Protein AF-A0A352SZC1-F1 (afdb_monomer_lite)

Secondary structure (DSSP, 8-state):
-HHHHHHHHHHT-SSEEEEEETT-BEEEE-HHHHHHTTS--SS---B-SB---TT-EEEEEESSTTSSSSS--GGGGGGGT-----PPTT--EEEEEETT-SS--EEEE-SS--TTSEEEEEEEETTEEEEEEEETTTTEEEEEETTEEEEEE-SS--EEEEEE-TTT-SEEEE--TTHHHHT--HHHHHTT--B--BS---TT---TTSBHHHHS-TTT-HHHHHHHHHHTTSS--EEEEEEEETTEEEEEEEEEEEETTEEEEEEEEEEE-HHHHHHHHHHHHHHHHHHHHTTTTTTT-----HHHHHHHHHHHHHHTS-S-------TTS-HHHHHHHHHHHSTTTTS------GGGS-GGGHHHHHH--

Sequence (373 aa):
MVNLMFDDIYDMLNEGILSINSEGIIGRCNKKAKEIFGITNVDYVGHESGRVEEGDIVIIGDTSLGEDDGGLLNEDLKLIGIKDSDMKFGTPFIAIGKLGDTKGGTLKFKDKFDNEGRFRYGQSKYGHKISCSMDFISKTVCISVDNESYECKYIKCIGHIVVICGKTGNVKFYQSAGYTSRREDLKKILCGSYYKSKGDYNSDTKIEGRNIFELYPAETNSHIVEFFDAANNRAPEYSKKLKIINGIPTRCSLKKYFEGEKIKGAILIIEDITELQNVMIEKEYFQEALNSASLSILKNITWKSESMEKVVKHAIKASKTNSTVLILGESGTGKSMLAECIHKDSSRKNGPFICVNCAAIPQSLIESELFGY

Structure (mmCIF, N/CA/C/O backbone):
data_AF-A0A352SZC1-F1
#
_entry.id   AF-A0A352SZC1-F1
#
loop_
_atom_site.group_PDB
_atom_site.id
_atom_site.type_symbol
_atom_site.label_atom_id
_atom_site.label_alt_id
_atom_site.label_comp_id
_atom_site.label_asym_id
_atom_site.label_entity_id
_atom_site.label_seq_id
_atom_site.pdbx_PDB_ins_code
_atom_site.Cartn_x
_atom_site.Cartn_y
_atom_site.Cartn_z
_atom_site.occupancy
_atom_site.B_iso_or_equiv
_atom_site.auth_seq_id
_atom_site.auth_comp_id
_atom_site.auth_asym_id
_atom_site.auth_atom_id
_atom_site.pdbx_PDB_model_num
ATOM 1 N N . MET A 1 1 ? 4.478 -26.469 -32.613 1.00 44.69 1 MET A N 1
ATOM 2 C CA . MET A 1 1 ? 4.628 -27.203 -31.337 1.00 44.69 1 MET A CA 1
ATOM 3 C C . MET A 1 1 ? 5.742 -26.621 -30.473 1.00 44.69 1 MET A C 1
ATOM 5 O O . MET A 1 1 ? 5.436 -26.222 -29.366 1.00 44.69 1 MET A O 1
ATOM 9 N N . VAL A 1 2 ? 6.979 -26.475 -30.974 1.00 47.09 2 VAL A N 1
ATOM 10 C CA . VAL A 1 2 ? 8.107 -25.921 -30.186 1.00 47.09 2 VAL A CA 1
ATOM 11 C C . VAL A 1 2 ? 7.867 -24.474 -29.717 1.00 47.09 2 VAL A C 1
ATOM 13 O O . VAL A 1 2 ? 8.042 -24.205 -28.539 1.00 47.09 2 VAL A O 1
ATOM 16 N N . ASN A 1 3 ? 7.384 -23.567 -30.579 1.00 53.81 3 ASN A N 1
ATOM 17 C CA . ASN A 1 3 ? 7.110 -22.174 -30.172 1.00 53.81 3 ASN A CA 1
ATOM 18 C C . ASN A 1 3 ? 6.010 -22.049 -29.105 1.00 53.81 3 ASN A C 1
ATOM 20 O O . ASN A 1 3 ? 6.192 -21.297 -28.162 1.00 53.81 3 ASN A O 1
ATOM 24 N N . LEU A 1 4 ? 4.935 -22.842 -29.204 1.00 56.41 4 LEU A N 1
ATOM 25 C CA . LEU A 1 4 ? 3.847 -22.844 -28.213 1.00 56.41 4 LEU A CA 1
ATOM 26 C C . LEU A 1 4 ? 4.357 -23.238 -26.820 1.00 56.41 4 LEU A C 1
ATOM 28 O O . LEU A 1 4 ? 4.060 -22.571 -25.843 1.00 56.41 4 LEU A O 1
ATOM 32 N N . MET A 1 5 ? 5.212 -24.262 -26.748 1.00 58.09 5 MET A N 1
ATOM 33 C CA . MET A 1 5 ? 5.790 -24.722 -25.484 1.00 58.09 5 MET A CA 1
ATOM 34 C C . MET A 1 5 ? 6.745 -23.687 -24.860 1.00 58.09 5 MET A C 1
ATOM 36 O O . MET A 1 5 ? 6.848 -23.598 -23.641 1.00 58.09 5 MET A O 1
ATOM 40 N N . PHE A 1 6 ? 7.447 -22.899 -25.683 1.00 65.25 6 PHE A N 1
ATOM 41 C CA . PHE A 1 6 ? 8.296 -21.802 -25.207 1.00 65.25 6 PHE A CA 1
ATOM 42 C C . PHE A 1 6 ? 7.489 -20.604 -24.711 1.00 65.25 6 PHE A C 1
ATOM 44 O O . PHE A 1 6 ? 7.903 -19.983 -23.735 1.00 65.25 6 PHE A O 1
ATOM 51 N N . ASP A 1 7 ? 6.375 -20.286 -25.365 1.00 67.62 7 ASP A N 1
ATOM 52 C CA . ASP A 1 7 ? 5.492 -19.197 -24.947 1.00 67.62 7 ASP A CA 1
ATOM 53 C C . ASP A 1 7 ? 4.794 -19.546 -23.619 1.00 67.62 7 ASP A C 1
ATOM 55 O O . ASP A 1 7 ? 4.776 -18.720 -22.709 1.00 67.62 7 ASP A O 1
ATOM 59 N N . ASP A 1 8 ? 4.376 -20.806 -23.436 1.00 68.19 8 ASP A N 1
ATOM 60 C CA . ASP A 1 8 ? 3.840 -21.299 -22.160 1.00 68.19 8 ASP A CA 1
ATOM 61 C C . ASP A 1 8 ? 4.873 -21.178 -21.023 1.00 68.19 8 ASP A C 1
ATOM 63 O O . ASP A 1 8 ? 4.575 -20.648 -19.955 1.00 68.19 8 ASP A O 1
ATOM 67 N N . ILE A 1 9 ? 6.124 -21.606 -21.246 1.00 72.75 9 ILE A N 1
ATOM 68 C CA . ILE A 1 9 ? 7.205 -21.475 -20.248 1.00 72.75 9 ILE A CA 1
ATOM 69 C C . ILE A 1 9 ? 7.507 -20.000 -19.949 1.00 72.75 9 ILE A C 1
ATOM 71 O O . ILE A 1 9 ? 7.766 -19.642 -18.802 1.00 72.75 9 ILE A O 1
ATOM 75 N N . TYR A 1 10 ? 7.483 -19.147 -20.972 1.00 78.06 10 TYR A N 1
ATOM 76 C CA . TYR A 1 10 ? 7.741 -17.713 -20.859 1.00 78.06 10 TYR A CA 1
ATOM 77 C C . TYR A 1 10 ? 6.684 -16.991 -20.005 1.00 78.06 10 TYR A C 1
ATOM 79 O O . TYR A 1 10 ? 7.028 -16.077 -19.248 1.00 78.06 10 TYR A O 1
ATOM 87 N N . ASP A 1 11 ? 5.429 -17.441 -20.066 1.00 78.38 11 ASP A N 1
ATOM 88 C CA . ASP A 1 11 ? 4.331 -16.953 -19.226 1.00 78.38 11 ASP A CA 1
ATOM 89 C C . ASP A 1 11 ? 4.291 -17.583 -17.821 1.00 78.38 11 ASP A C 1
ATOM 91 O O . ASP A 1 11 ? 3.686 -17.007 -16.917 1.00 78.38 11 ASP A O 1
ATOM 95 N N . MET A 1 12 ? 4.965 -18.717 -17.601 1.00 75.00 12 MET A N 1
ATOM 96 C CA . MET A 1 12 ? 5.117 -19.340 -16.275 1.00 75.00 12 MET A CA 1
ATOM 97 C C . MET A 1 12 ? 6.226 -18.713 -15.415 1.00 75.00 12 MET A C 1
ATOM 99 O O . MET A 1 12 ? 6.373 -19.079 -14.247 1.00 75.00 12 MET A O 1
ATOM 103 N N . LEU A 1 13 ? 7.027 -17.798 -15.968 1.00 80.12 13 LEU A N 1
ATOM 104 C CA . LEU A 1 13 ? 8.071 -17.103 -15.217 1.00 80.12 13 LEU A CA 1
ATOM 105 C C . LEU A 1 13 ? 7.467 -16.169 -14.159 1.00 80.12 13 LEU A C 1
ATOM 107 O O . LEU A 1 13 ? 6.497 -15.454 -14.409 1.00 80.12 13 LEU A O 1
ATOM 111 N N . ASN A 1 14 ? 8.094 -16.136 -12.980 1.00 79.81 14 ASN A N 1
ATOM 112 C CA . ASN A 1 14 ? 7.713 -15.215 -11.906 1.00 79.81 14 ASN A CA 1
ATOM 113 C C . ASN A 1 14 ? 8.172 -13.776 -12.191 1.00 79.81 14 ASN A C 1
ATOM 115 O O . ASN A 1 14 ? 7.672 -12.832 -11.576 1.00 79.81 14 ASN A O 1
ATOM 119 N N . GLU A 1 15 ? 9.111 -13.598 -13.122 1.00 88.62 15 GLU A N 1
ATOM 120 C CA . GLU A 1 15 ? 9.545 -12.304 -13.623 1.00 88.62 15 GLU A CA 1
ATOM 121 C C . GLU A 1 15 ? 8.713 -11.846 -14.828 1.00 88.62 15 GLU A C 1
ATOM 123 O O . GLU A 1 15 ? 8.477 -12.579 -15.788 1.00 88.62 15 GLU A O 1
ATOM 128 N N . GLY A 1 16 ? 8.336 -10.571 -14.820 1.00 90.62 16 GLY A N 1
ATOM 129 C CA . GLY A 1 16 ? 7.880 -9.854 -15.997 1.00 90.62 16 GLY A CA 1
ATOM 130 C C . GLY A 1 16 ? 9.033 -9.598 -16.961 1.00 90.62 16 GLY A C 1
ATOM 131 O O . GLY A 1 16 ? 10.060 -9.042 -16.578 1.00 90.62 16 GLY A O 1
ATOM 132 N N . ILE A 1 17 ? 8.865 -9.969 -18.225 1.00 93.06 17 ILE A N 1
ATOM 133 C CA . ILE A 1 17 ? 9.835 -9.707 -19.286 1.00 93.06 17 ILE A CA 1
ATOM 134 C C . ILE A 1 17 ? 9.165 -8.878 -20.376 1.00 93.06 17 ILE A C 1
ATOM 136 O O . ILE A 1 17 ? 8.136 -9.277 -20.912 1.00 93.06 17 ILE A O 1
ATOM 140 N N . LEU A 1 18 ? 9.794 -7.759 -20.734 1.00 92.50 18 LEU A N 1
ATOM 141 C CA . LEU A 1 18 ? 9.390 -6.881 -21.830 1.00 92.50 18 LEU A CA 1
ATOM 142 C C . LEU A 1 18 ? 10.601 -6.569 -22.717 1.00 92.50 18 LEU A C 1
ATOM 144 O O . LEU A 1 18 ? 11.661 -6.211 -22.206 1.00 92.50 18 LEU A O 1
ATOM 148 N N . SER A 1 19 ? 10.462 -6.665 -24.038 1.00 94.69 19 SER A N 1
ATOM 149 C CA . SER A 1 19 ? 11.502 -6.264 -24.993 1.00 94.69 19 SER A CA 1
ATOM 150 C C . SER A 1 19 ? 11.020 -5.207 -25.981 1.00 94.69 19 SER A C 1
ATOM 152 O O . SER A 1 19 ? 9.863 -5.215 -26.400 1.00 94.69 19 SER A O 1
ATOM 154 N N . ILE A 1 20 ? 11.929 -4.312 -26.372 1.00 95.88 20 ILE A N 1
ATOM 155 C CA . ILE A 1 20 ? 11.720 -3.321 -27.436 1.00 95.88 20 ILE A CA 1
ATOM 156 C C . ILE A 1 20 ? 12.909 -3.297 -28.390 1.00 95.88 20 ILE A C 1
ATOM 158 O O . ILE A 1 20 ? 14.046 -3.511 -27.965 1.00 95.88 20 ILE A O 1
ATOM 162 N N . ASN A 1 21 ? 12.664 -2.986 -29.662 1.00 95.88 21 ASN A N 1
ATOM 163 C CA . ASN A 1 21 ? 13.734 -2.668 -30.608 1.00 95.88 21 ASN A CA 1
ATOM 164 C C . ASN A 1 21 ? 14.237 -1.213 -30.432 1.00 95.88 21 ASN A C 1
ATOM 166 O O . ASN A 1 21 ? 13.714 -0.452 -29.616 1.00 95.88 21 ASN A O 1
ATOM 170 N N . SER A 1 22 ? 15.241 -0.803 -31.212 1.00 93.50 22 SER A N 1
ATOM 171 C CA . SER A 1 22 ? 15.779 0.573 -31.201 1.00 93.50 22 SER A CA 1
ATOM 172 C C . SER A 1 22 ? 14.753 1.661 -31.557 1.00 93.50 22 SER A C 1
ATOM 174 O O . SER A 1 22 ? 14.913 2.810 -31.161 1.00 93.50 22 SER A O 1
ATOM 176 N N . GLU A 1 23 ? 13.685 1.309 -32.274 1.00 93.56 23 GLU A N 1
ATOM 177 C CA . GLU A 1 23 ? 12.581 2.213 -32.634 1.00 93.56 23 GLU A CA 1
ATOM 178 C C . GLU A 1 23 ? 11.489 2.271 -31.550 1.00 93.56 23 GLU A C 1
ATOM 180 O O . GLU A 1 23 ? 10.543 3.048 -31.659 1.00 93.56 23 GLU A O 1
ATOM 185 N N . GLY A 1 24 ? 11.629 1.492 -30.470 1.00 90.94 24 GLY A N 1
ATOM 186 C CA . GLY A 1 24 ? 10.666 1.441 -29.370 1.00 90.94 24 GLY A CA 1
ATOM 187 C C . GLY A 1 24 ? 9.480 0.522 -29.647 1.00 90.94 24 GLY A C 1
ATOM 188 O O . GLY A 1 24 ? 8.505 0.551 -28.902 1.00 90.94 24 GLY A O 1
ATOM 189 N N . ILE A 1 25 ? 9.546 -0.299 -30.696 1.00 94.06 25 ILE A N 1
ATOM 190 C CA . ILE A 1 25 ? 8.513 -1.280 -31.026 1.00 94.06 25 ILE A CA 1
ATOM 191 C C . ILE A 1 25 ? 8.622 -2.475 -30.085 1.00 94.06 25 ILE A C 1
ATOM 193 O O . ILE A 1 25 ? 9.692 -3.079 -29.964 1.00 94.06 25 ILE A O 1
ATOM 197 N N . ILE A 1 26 ? 7.506 -2.822 -29.445 1.00 92.06 26 ILE A N 1
ATOM 198 C CA . ILE A 1 26 ? 7.407 -3.938 -28.503 1.00 92.06 26 ILE A CA 1
ATOM 199 C C . ILE A 1 26 ? 7.587 -5.262 -29.247 1.00 92.06 26 ILE A C 1
ATOM 201 O O . ILE A 1 26 ? 6.852 -5.562 -30.189 1.00 92.06 26 ILE A O 1
ATOM 205 N N . GLY A 1 27 ? 8.565 -6.054 -28.806 1.00 89.88 27 GLY A N 1
ATOM 206 C CA . GLY A 1 27 ? 8.878 -7.371 -29.352 1.00 89.88 27 GLY A CA 1
ATOM 207 C C . GLY A 1 27 ? 8.122 -8.488 -28.639 1.00 89.88 27 GLY A C 1
ATOM 208 O O . GLY A 1 27 ? 7.192 -9.056 -29.196 1.00 89.88 27 GLY A O 1
ATOM 209 N N . ARG A 1 28 ? 8.543 -8.816 -27.413 1.00 88.38 28 ARG A N 1
ATOM 210 C CA . ARG A 1 28 ? 7.912 -9.822 -26.546 1.00 88.38 28 ARG A CA 1
ATOM 211 C C . ARG A 1 28 ? 7.510 -9.197 -25.220 1.00 88.38 28 ARG A C 1
ATOM 213 O O . ARG A 1 28 ? 8.245 -8.367 -24.683 1.00 88.38 28 ARG A O 1
ATOM 220 N N . CYS A 1 29 ? 6.371 -9.625 -24.692 1.00 86.50 29 CYS A N 1
ATOM 221 C CA . CYS A 1 29 ? 5.892 -9.227 -23.376 1.00 86.50 29 CYS A CA 1
ATOM 222 C C . CYS A 1 29 ? 5.094 -10.374 -22.746 1.00 86.50 29 CYS A C 1
ATOM 224 O O . CYS A 1 29 ? 4.023 -10.716 -23.255 1.00 86.50 29 CYS A O 1
ATOM 226 N N . ASN A 1 30 ? 5.607 -10.967 -21.665 1.00 87.25 30 ASN A N 1
ATOM 227 C CA . ASN A 1 30 ? 4.906 -12.059 -20.982 1.00 87.25 30 ASN A CA 1
ATOM 228 C C . ASN A 1 30 ? 3.745 -11.546 -20.119 1.00 87.25 30 ASN A C 1
ATOM 230 O O . ASN A 1 30 ? 3.632 -10.352 -19.819 1.00 87.25 30 ASN A O 1
ATOM 234 N N . LYS A 1 31 ? 2.881 -12.466 -19.685 1.00 81.75 31 LYS A N 1
ATOM 235 C CA . LYS A 1 31 ? 1.735 -12.177 -18.817 1.00 81.75 31 LYS A CA 1
ATOM 236 C C . LYS A 1 31 ? 2.137 -11.390 -17.568 1.00 81.75 31 LYS A C 1
ATOM 238 O O . LYS A 1 31 ? 1.500 -10.391 -17.245 1.00 81.75 31 LYS A O 1
ATOM 243 N N . LYS A 1 32 ? 3.234 -11.772 -16.910 1.00 81.62 32 LYS A N 1
ATOM 244 C CA . LYS A 1 32 ? 3.684 -11.100 -15.687 1.00 81.62 32 LYS A CA 1
ATOM 245 C C . LYS A 1 32 ? 4.098 -9.644 -15.924 1.00 81.62 32 LYS A C 1
ATOM 247 O O . LYS A 1 32 ? 3.775 -8.775 -15.116 1.00 81.62 32 LYS A O 1
ATOM 252 N N . ALA A 1 33 ? 4.757 -9.343 -17.045 1.00 83.94 33 ALA A N 1
ATOM 253 C CA . ALA A 1 33 ? 5.044 -7.965 -17.432 1.00 83.94 33 ALA A CA 1
ATOM 254 C C . ALA A 1 33 ? 3.754 -7.192 -17.712 1.00 83.94 33 ALA A C 1
ATOM 256 O O . ALA A 1 33 ? 3.621 -6.069 -17.236 1.00 83.94 33 ALA A O 1
ATOM 257 N N . LYS A 1 34 ? 2.788 -7.790 -18.422 1.00 77.62 34 LYS A N 1
ATOM 258 C CA . LYS A 1 34 ? 1.480 -7.166 -18.677 1.00 77.62 34 LYS A CA 1
ATOM 259 C C . LYS A 1 34 ? 0.749 -6.813 -17.382 1.00 77.62 34 LYS A C 1
ATOM 261 O O . LYS A 1 34 ? 0.216 -5.714 -17.293 1.00 77.62 34 LYS A O 1
ATOM 266 N N . GLU A 1 35 ? 0.776 -7.679 -16.372 1.00 72.31 35 GLU A N 1
ATOM 267 C CA . GLU A 1 35 ? 0.207 -7.403 -15.045 1.00 72.31 35 GLU A CA 1
ATOM 268 C C . GLU A 1 35 ? 0.906 -6.215 -14.363 1.00 72.31 35 GLU A C 1
ATOM 270 O O . GLU A 1 35 ? 0.257 -5.237 -13.999 1.00 72.31 35 GLU A O 1
ATOM 275 N N . ILE A 1 36 ? 2.241 -6.246 -14.252 1.00 71.75 36 ILE A N 1
ATOM 276 C CA . ILE A 1 36 ? 3.019 -5.190 -13.576 1.00 71.75 36 ILE A CA 1
ATOM 277 C C . ILE A 1 36 ? 2.866 -3.838 -14.294 1.00 71.75 36 ILE A C 1
ATOM 279 O O . ILE A 1 36 ? 2.755 -2.777 -13.673 1.00 71.75 36 ILE A O 1
ATOM 283 N N . PHE A 1 37 ? 2.812 -3.866 -15.622 1.00 72.31 37 PHE A N 1
ATOM 284 C CA . PHE A 1 37 ? 2.605 -2.689 -16.453 1.00 72.31 37 PHE A CA 1
ATOM 285 C C . PHE A 1 37 ? 1.128 -2.280 -16.609 1.00 72.31 37 PHE A C 1
ATOM 287 O O . PHE A 1 37 ? 0.853 -1.252 -17.236 1.00 72.31 37 PHE A O 1
ATOM 294 N N . GLY A 1 38 ? 0.193 -3.009 -15.989 1.00 61.06 38 GLY A N 1
ATOM 295 C CA . GLY A 1 38 ? -1.235 -2.683 -15.962 1.00 61.06 38 GLY A CA 1
ATOM 296 C C . GLY A 1 38 ? -1.956 -2.856 -17.303 1.00 61.06 38 GLY A C 1
ATOM 297 O O . GLY A 1 38 ? -2.957 -2.191 -17.536 1.00 61.06 38 GLY A O 1
ATOM 298 N N . ILE A 1 39 ? -1.433 -3.708 -18.189 1.00 65.19 39 ILE A N 1
ATOM 299 C CA . ILE A 1 39 ? -1.966 -4.027 -19.527 1.00 65.19 39 ILE A CA 1
ATOM 300 C C . ILE A 1 39 ? -3.080 -5.075 -19.445 1.00 65.19 39 ILE A C 1
ATOM 302 O O . ILE A 1 39 ? -4.002 -5.067 -20.254 1.00 65.19 39 ILE A O 1
ATOM 306 N N . THR A 1 40 ? -2.995 -5.982 -18.474 1.00 51.34 40 THR A N 1
ATOM 307 C CA . THR A 1 40 ? -4.012 -6.997 -18.187 1.00 51.34 40 THR A CA 1
ATOM 308 C C . THR A 1 40 ? -4.455 -6.806 -16.750 1.00 51.34 40 THR A C 1
ATOM 310 O O . THR A 1 40 ? -3.659 -7.013 -15.838 1.00 51.34 40 THR A O 1
ATOM 313 N N . ASN A 1 41 ? -5.702 -6.406 -16.540 1.00 48.69 41 ASN A N 1
ATOM 314 C CA . ASN A 1 41 ? -6.251 -6.221 -15.206 1.00 48.69 41 ASN A CA 1
ATOM 315 C C . ASN A 1 41 ? -7.587 -6.956 -15.131 1.00 48.69 41 ASN A C 1
ATOM 317 O O . ASN A 1 41 ? -8.534 -6.571 -15.808 1.00 48.69 41 ASN A O 1
ATOM 321 N N . VAL A 1 42 ? -7.626 -8.040 -14.349 1.00 42.06 42 VAL A N 1
ATOM 322 C CA . VAL A 1 42 ? -8.759 -8.982 -14.318 1.00 42.06 42 VAL A CA 1
ATOM 323 C C . VAL A 1 42 ? -9.841 -8.591 -13.303 1.00 42.06 42 VAL A C 1
ATOM 325 O O . VAL A 1 42 ? -10.987 -8.939 -13.529 1.00 42.06 42 VAL A O 1
ATOM 328 N N . ASP A 1 43 ? -9.566 -7.785 -12.271 1.00 41.09 43 ASP A N 1
ATOM 329 C CA . ASP A 1 43 ? -10.549 -7.571 -11.186 1.00 41.09 43 ASP A CA 1
ATOM 330 C C . ASP A 1 43 ? -10.704 -6.103 -10.757 1.00 41.09 43 ASP A C 1
ATOM 332 O O . ASP A 1 43 ? -10.664 -5.768 -9.574 1.00 41.09 43 ASP A O 1
ATOM 336 N N . TYR A 1 44 ? -10.874 -5.190 -11.714 1.00 49.19 44 TYR A N 1
ATOM 337 C CA . TYR A 1 44 ? -11.210 -3.798 -11.402 1.00 49.19 44 TYR A CA 1
ATOM 338 C C . TYR A 1 44 ? -12.645 -3.516 -11.826 1.00 49.19 44 TYR A C 1
ATOM 340 O O . TYR A 1 44 ? -12.966 -3.607 -13.009 1.00 49.19 44 TYR A O 1
ATOM 348 N N . VAL A 1 45 ? -13.495 -3.101 -10.881 1.00 54.16 45 VAL A N 1
ATOM 349 C CA . VAL A 1 45 ? -14.740 -2.405 -11.231 1.00 54.16 45 VAL A CA 1
ATOM 350 C C . VAL A 1 45 ? -14.319 -1.166 -12.020 1.00 54.16 45 VAL A C 1
ATOM 352 O O . VAL A 1 45 ? -13.582 -0.318 -11.509 1.00 54.16 45 VAL A O 1
ATOM 355 N N . GLY A 1 46 ? -14.656 -1.121 -13.306 1.00 61.28 46 GLY A N 1
ATOM 356 C CA . GLY A 1 46 ? -14.248 -0.030 -14.177 1.00 61.28 46 GLY A CA 1
ATOM 357 C C . GLY A 1 46 ? -14.986 1.262 -13.842 1.00 61.28 46 GLY A C 1
ATOM 358 O O . GLY A 1 46 ? -16.157 1.235 -13.474 1.00 61.28 46 GLY A O 1
ATOM 359 N N . HIS A 1 47 ? -14.311 2.399 -13.978 1.00 73.25 47 HIS A N 1
ATOM 360 C CA . HIS A 1 47 ? -14.937 3.715 -13.884 1.00 73.25 47 HIS A CA 1
ATOM 361 C C . HIS A 1 47 ? -14.333 4.669 -14.916 1.00 73.25 47 HIS A C 1
ATOM 363 O O . HIS A 1 47 ? -13.172 4.537 -15.307 1.00 73.25 47 HIS A O 1
ATOM 369 N N . GLU A 1 48 ? -15.102 5.660 -15.354 1.00 75.06 48 GLU A N 1
ATOM 370 C CA . GLU A 1 48 ? -14.613 6.690 -16.271 1.00 75.06 48 GLU A CA 1
ATOM 371 C C . GLU A 1 48 ? -13.655 7.669 -15.571 1.00 75.06 48 GLU A C 1
ATOM 373 O O . GLU A 1 48 ? -13.518 7.686 -14.347 1.00 75.06 48 GLU A O 1
ATOM 378 N N . SER A 1 49 ? -12.944 8.480 -16.352 1.00 81.88 49 SER A N 1
ATOM 379 C CA . SER A 1 49 ? -12.119 9.562 -15.812 1.00 81.88 49 SER A CA 1
ATOM 380 C C . SER A 1 49 ? -12.987 10.713 -15.307 1.00 81.88 49 SER A C 1
ATOM 382 O O . SER A 1 49 ? -14.024 10.995 -15.904 1.00 81.88 49 SER A O 1
ATOM 384 N N . GLY A 1 50 ? -12.547 11.448 -14.288 1.00 90.00 50 GLY A N 1
ATOM 385 C CA . GLY A 1 50 ? -13.373 12.517 -13.737 1.00 90.00 50 GLY A CA 1
ATOM 386 C C . GLY A 1 50 ? -12.751 13.264 -12.568 1.00 90.00 50 GLY A C 1
ATOM 387 O O . GLY A 1 50 ? -11.533 13.304 -12.394 1.00 90.00 50 GLY A O 1
ATOM 388 N N . ARG A 1 51 ? -13.620 13.903 -11.781 1.00 94.06 51 ARG A N 1
ATOM 389 C CA . ARG A 1 51 ? -13.293 14.609 -10.536 1.00 94.06 51 ARG A CA 1
ATOM 390 C C . ARG A 1 51 ? -14.320 14.265 -9.463 1.00 94.06 51 ARG A C 1
ATOM 392 O O . ARG A 1 51 ? -15.427 13.802 -9.765 1.00 94.06 51 ARG A O 1
ATOM 399 N N . VAL A 1 52 ? -13.936 14.458 -8.207 1.00 94.00 52 VAL A N 1
ATOM 400 C CA . VAL A 1 52 ? -14.900 14.504 -7.105 1.00 94.00 52 VAL A CA 1
ATOM 401 C C . VAL A 1 52 ? -15.616 15.855 -7.182 1.00 94.00 52 VAL A C 1
ATOM 403 O O . VAL A 1 52 ? -14.982 16.885 -7.400 1.00 94.00 52 VAL A O 1
ATOM 406 N N . GLU A 1 53 ? -16.937 15.826 -7.090 1.00 94.62 53 GLU A N 1
ATOM 407 C CA . GLU A 1 53 ? -17.859 16.947 -7.235 1.00 94.62 53 GLU A CA 1
ATOM 408 C C . GLU A 1 53 ? -18.648 17.146 -5.940 1.00 94.62 53 GLU A C 1
ATOM 410 O O . GLU A 1 53 ? -18.808 16.231 -5.126 1.00 94.62 53 GLU A O 1
ATOM 415 N N . GLU A 1 54 ? -19.174 18.355 -5.759 1.00 94.81 54 GLU A N 1
ATOM 416 C CA . GLU A 1 54 ? -20.070 18.649 -4.649 1.00 94.81 54 GLU A CA 1
ATOM 417 C C . GLU A 1 54 ? -21.266 17.687 -4.648 1.00 94.81 54 GLU A C 1
ATOM 419 O O . GLU A 1 54 ? -21.911 17.429 -5.667 1.00 94.81 54 GLU A O 1
ATOM 424 N N . GLY A 1 55 ? -21.542 17.135 -3.475 1.00 94.12 55 GLY A N 1
ATOM 425 C CA . GLY A 1 55 ? -22.587 16.161 -3.246 1.00 94.12 55 GLY A CA 1
ATOM 426 C C . GLY A 1 55 ? -22.167 14.696 -3.398 1.00 94.12 55 GLY A C 1
ATOM 427 O O . GLY A 1 55 ? -22.972 13.824 -3.073 1.00 94.12 55 GLY A O 1
ATOM 428 N N . ASP A 1 56 ? -20.942 14.396 -3.829 1.00 97.62 56 ASP A N 1
ATOM 429 C CA . ASP A 1 56 ? -20.432 13.024 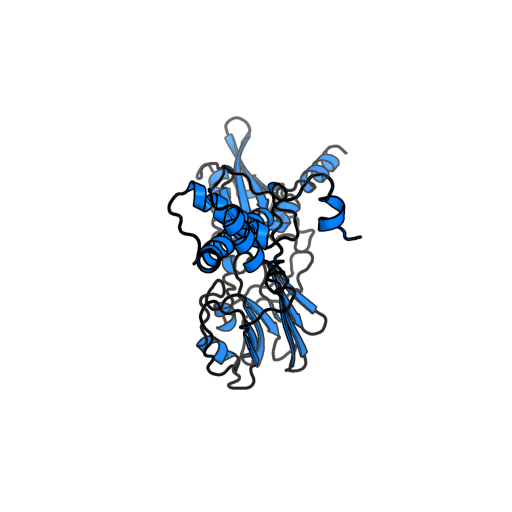-3.809 1.00 97.62 56 ASP A CA 1
ATOM 430 C C . ASP A 1 56 ? -20.215 12.506 -2.394 1.00 97.62 56 ASP A C 1
ATOM 432 O O . ASP A 1 56 ? -19.826 13.250 -1.496 1.00 97.62 56 ASP A O 1
ATOM 436 N N . ILE A 1 57 ? -20.416 11.206 -2.198 1.00 97.75 57 ILE A N 1
ATOM 437 C CA . ILE A 1 57 ? -20.151 10.549 -0.920 1.00 97.75 57 ILE A CA 1
ATOM 438 C C . ILE A 1 57 ? -18.724 10.016 -0.954 1.00 97.75 57 ILE A C 1
ATOM 440 O O . ILE A 1 57 ? -18.338 9.294 -1.870 1.00 97.75 57 ILE A O 1
ATOM 444 N N . VAL A 1 58 ? -17.948 10.358 0.066 1.00 97.75 58 VAL A N 1
ATOM 445 C CA . VAL A 1 58 ? -16.541 9.999 0.202 1.00 97.75 58 VAL A CA 1
ATOM 446 C C . VAL A 1 58 ? -16.371 9.082 1.403 1.00 97.75 58 VAL A C 1
ATOM 448 O O . VAL A 1 58 ? -16.816 9.395 2.511 1.00 97.75 58 VAL A O 1
ATOM 451 N N . ILE A 1 59 ? -15.700 7.958 1.178 1.00 98.19 59 ILE A N 1
ATOM 452 C CA . ILE A 1 59 ? -15.279 7.012 2.203 1.00 98.19 59 ILE A CA 1
ATOM 453 C C . ILE A 1 59 ? -13.758 6.970 2.197 1.00 98.19 59 ILE A C 1
ATOM 455 O O . ILE A 1 59 ? -13.151 6.720 1.161 1.00 98.19 59 ILE A O 1
ATOM 459 N N . ILE A 1 60 ? -13.154 7.198 3.356 1.00 97.69 60 ILE A N 1
ATOM 460 C CA . ILE A 1 60 ? -11.711 7.173 3.567 1.00 97.69 60 ILE A CA 1
ATOM 461 C C . ILE A 1 60 ? -11.394 6.135 4.637 1.00 97.69 60 ILE A C 1
ATOM 463 O O . ILE A 1 60 ? -11.992 6.137 5.717 1.00 97.69 60 ILE A O 1
ATOM 467 N N . GLY A 1 61 ? -10.432 5.274 4.332 1.00 95.94 61 GLY A N 1
ATOM 468 C CA . GLY A 1 61 ? -9.741 4.432 5.290 1.00 95.94 61 GLY A CA 1
ATOM 469 C C . GLY A 1 61 ? -8.265 4.790 5.269 1.00 95.94 61 GLY A C 1
ATOM 470 O O . GLY A 1 61 ? -7.559 4.425 4.336 1.00 95.94 61 GLY A O 1
ATOM 471 N N . ASP A 1 62 ? -7.806 5.473 6.307 1.00 93.38 62 ASP A N 1
ATOM 472 C CA . ASP A 1 62 ? -6.427 5.914 6.428 1.00 93.38 62 ASP A CA 1
ATOM 473 C C . ASP A 1 62 ? -5.750 5.276 7.639 1.00 93.38 62 ASP A C 1
ATOM 475 O O . ASP A 1 62 ? -6.257 5.298 8.763 1.00 93.38 62 ASP A O 1
ATOM 479 N N . THR A 1 63 ? -4.602 4.660 7.405 1.00 87.94 63 THR A N 1
ATOM 480 C CA . THR A 1 63 ? -3.865 3.945 8.449 1.00 87.94 63 THR A CA 1
ATOM 481 C C . THR A 1 63 ? -2.941 4.851 9.253 1.00 87.94 63 THR A C 1
ATOM 483 O O . THR A 1 63 ? -2.462 4.418 10.301 1.00 87.94 63 THR A O 1
ATOM 486 N N . SER A 1 64 ? -2.681 6.082 8.802 1.00 84.31 64 SER A N 1
ATOM 487 C CA . SER A 1 64 ? -1.774 7.014 9.462 1.00 84.31 64 SER A CA 1
ATOM 488 C C . SER A 1 64 ? -1.949 8.448 8.932 1.00 84.31 64 SER A C 1
ATOM 490 O O . SER A 1 64 ? -1.323 8.825 7.947 1.00 84.31 64 SER A O 1
ATOM 492 N N . LEU A 1 65 ? -2.746 9.276 9.625 1.00 85.81 65 LEU A N 1
ATOM 493 C CA . LEU A 1 65 ? -2.973 10.674 9.221 1.00 85.81 65 LEU A CA 1
ATOM 494 C C . LEU A 1 65 ? -1.660 11.427 8.943 1.00 85.81 65 LEU A C 1
ATOM 496 O O . LEU A 1 65 ? -0.813 11.556 9.833 1.00 85.81 65 LEU A O 1
ATOM 500 N N . GLY A 1 66 ? -1.567 12.013 7.754 1.00 75.56 66 GLY A N 1
ATOM 501 C CA . GLY A 1 66 ? -0.458 12.820 7.259 1.00 75.56 66 GLY A CA 1
ATOM 502 C C . GLY A 1 66 ? 0.674 12.020 6.613 1.00 75.56 66 GLY A C 1
ATOM 503 O O . GLY A 1 66 ? 1.633 12.628 6.136 1.00 75.56 66 GLY A O 1
ATOM 504 N N . GLU A 1 67 ? 0.587 10.688 6.587 1.00 73.88 67 GLU A N 1
ATOM 505 C CA . GLU A 1 67 ? 1.592 9.798 6.006 1.00 73.88 67 GLU A CA 1
ATOM 506 C C . GLU A 1 67 ? 0.980 8.972 4.861 1.00 73.88 67 GLU A C 1
ATOM 508 O O . GLU A 1 67 ? 0.120 8.123 5.072 1.00 73.88 67 GLU A O 1
ATOM 513 N N . ASP A 1 68 ? 1.489 9.164 3.639 1.00 68.75 68 ASP A N 1
ATOM 514 C CA . ASP A 1 68 ? 1.043 8.442 2.428 1.00 68.75 68 ASP A CA 1
ATOM 515 C C . ASP A 1 68 ? -0.444 8.654 2.053 1.00 68.75 68 ASP A C 1
ATOM 517 O O . ASP A 1 68 ? -1.129 7.789 1.508 1.00 68.75 68 ASP A O 1
ATOM 521 N N . ASP A 1 69 ? -0.933 9.864 2.326 1.00 77.19 69 ASP A N 1
ATOM 522 C CA . ASP A 1 69 ? -2.283 10.355 2.018 1.00 77.19 69 ASP A CA 1
ATOM 523 C C . ASP A 1 69 ? -2.262 11.686 1.230 1.00 77.19 69 ASP A C 1
ATOM 525 O O . ASP A 1 69 ? -3.296 12.304 0.961 1.00 77.19 69 ASP A O 1
ATOM 529 N N . GLY A 1 70 ? -1.069 12.137 0.827 1.00 75.88 70 GLY A N 1
ATOM 530 C CA . GLY A 1 70 ? -0.840 13.437 0.195 1.00 75.88 70 GLY A CA 1
ATOM 531 C C . GLY A 1 70 ? -0.655 14.601 1.177 1.00 75.88 70 GLY A C 1
ATOM 532 O O . GLY A 1 70 ? -0.730 15.753 0.747 1.00 75.88 70 GLY A O 1
ATOM 533 N N . GLY A 1 71 ? -0.411 14.327 2.462 1.00 77.50 71 GLY A N 1
ATOM 534 C CA . GLY A 1 71 ? -0.260 15.337 3.512 1.00 77.50 71 GLY A CA 1
ATOM 535 C C . GLY A 1 71 ? -1.614 15.852 3.989 1.00 77.50 71 GLY A C 1
ATOM 536 O O . GLY A 1 71 ? -1.829 17.070 4.064 1.00 77.50 71 GLY A O 1
ATOM 537 N N . LEU A 1 72 ? -2.554 14.931 4.209 1.00 88.69 72 LEU A N 1
ATOM 538 C CA . LEU A 1 72 ? -3.895 15.245 4.685 1.00 88.69 72 LEU A CA 1
ATOM 539 C C . LEU A 1 72 ? -3.833 15.830 6.100 1.00 88.69 72 LEU A C 1
ATOM 541 O O . LEU A 1 72 ? -3.083 15.377 6.963 1.00 88.69 72 LEU A O 1
ATOM 545 N N . LEU A 1 73 ? -4.642 16.856 6.335 1.00 89.69 73 LEU A N 1
ATOM 546 C CA . LEU A 1 73 ? -4.803 17.521 7.621 1.00 89.69 73 LEU A CA 1
ATOM 547 C C . LEU A 1 73 ? -6.235 17.331 8.124 1.00 89.69 73 LEU A C 1
ATOM 549 O O . LEU A 1 73 ? -7.165 17.130 7.344 1.00 89.69 73 LEU A O 1
ATOM 553 N N . ASN A 1 74 ? -6.443 17.495 9.433 1.00 89.19 74 ASN A N 1
ATOM 554 C CA . ASN A 1 74 ? -7.787 17.495 10.029 1.00 89.19 74 ASN A CA 1
ATOM 555 C C . ASN A 1 74 ? -8.739 18.489 9.346 1.00 89.19 74 ASN A C 1
ATOM 557 O O . ASN A 1 74 ? -9.927 18.219 9.188 1.00 89.19 74 ASN A O 1
ATOM 561 N N . GLU A 1 75 ? -8.216 19.638 8.918 1.00 90.88 75 GLU A N 1
ATOM 562 C CA . GLU A 1 75 ? -8.992 20.677 8.241 1.00 90.88 75 GLU A CA 1
ATOM 563 C C . GLU A 1 75 ? -9.521 20.229 6.875 1.00 90.88 75 GLU A C 1
ATOM 565 O O . GLU A 1 75 ? -10.623 20.626 6.501 1.00 90.88 75 GLU A O 1
ATOM 570 N N . ASP A 1 76 ? -8.801 19.356 6.163 1.00 93.06 76 ASP A N 1
ATOM 571 C CA . ASP A 1 76 ? -9.225 18.851 4.853 1.00 93.06 76 ASP A CA 1
ATOM 572 C C . ASP A 1 76 ? -10.490 17.979 4.978 1.00 93.06 76 ASP A C 1
ATOM 574 O O . ASP A 1 76 ? -11.334 17.959 4.083 1.00 93.06 76 ASP A O 1
ATOM 578 N N . LEU A 1 77 ? -10.689 17.309 6.121 1.00 94.50 77 LEU A N 1
ATOM 579 C CA . LEU A 1 77 ? -11.883 16.496 6.386 1.00 94.50 77 LEU A CA 1
ATOM 580 C C . LEU A 1 77 ? -13.161 17.342 6.546 1.00 94.50 77 LEU A C 1
ATOM 582 O O . LEU A 1 77 ? -14.270 16.816 6.398 1.00 94.50 77 LEU A O 1
ATOM 586 N N . LYS A 1 78 ? -13.039 18.661 6.760 1.00 94.19 78 LYS A N 1
ATOM 587 C CA . LYS A 1 78 ? -14.188 19.586 6.764 1.00 94.19 78 LYS A CA 1
ATOM 588 C C . LYS A 1 78 ? -14.909 19.610 5.425 1.00 94.19 78 LYS A C 1
ATOM 590 O O . LYS A 1 78 ? -16.117 19.830 5.405 1.00 94.19 78 LYS A O 1
ATOM 595 N N . LEU A 1 79 ? -14.197 19.315 4.333 1.00 94.44 79 LEU A N 1
ATOM 596 C CA . LEU A 1 79 ? -14.771 19.216 2.992 1.00 94.44 79 LEU A CA 1
ATOM 597 C C . LEU A 1 79 ? -15.894 18.177 2.909 1.00 94.44 79 LEU A C 1
ATOM 599 O O . LEU A 1 79 ? -16.768 18.313 2.061 1.00 94.44 79 LEU A O 1
ATOM 603 N N . ILE A 1 80 ? -15.886 17.162 3.780 1.00 96.06 80 ILE A N 1
ATOM 604 C CA . ILE A 1 80 ? -16.879 16.078 3.803 1.00 96.06 80 ILE A CA 1
ATOM 605 C C . ILE A 1 80 ? -17.782 16.125 5.048 1.00 96.06 80 ILE A C 1
ATOM 607 O O . ILE A 1 80 ? -18.365 15.117 5.455 1.00 96.06 80 ILE A O 1
ATOM 611 N N . GLY A 1 81 ? -17.897 17.294 5.683 1.00 93.31 81 GLY A N 1
ATOM 612 C CA . GLY A 1 81 ? -18.811 17.527 6.803 1.00 93.31 81 GLY A CA 1
ATOM 613 C C . GLY A 1 81 ? -18.355 16.957 8.142 1.00 93.31 81 GLY A C 1
ATOM 614 O O . GLY A 1 81 ? -19.190 16.761 9.035 1.00 93.31 81 GLY A O 1
ATOM 615 N N . ILE A 1 82 ? -17.057 16.681 8.292 1.00 93.38 82 ILE A N 1
ATOM 616 C CA . ILE A 1 82 ? -16.427 16.325 9.568 1.00 93.38 82 ILE A CA 1
ATOM 617 C C . ILE A 1 82 ? -16.005 17.621 10.271 1.00 93.38 82 ILE A C 1
ATOM 619 O O . ILE A 1 82 ? -15.322 18.463 9.697 1.00 93.38 82 ILE A O 1
ATOM 623 N N . LYS A 1 83 ? -16.459 17.810 11.514 1.00 86.44 83 LYS A N 1
ATOM 624 C CA . LYS A 1 83 ? -16.090 18.973 12.339 1.00 86.44 83 LYS A CA 1
ATOM 625 C C . LYS A 1 83 ? -14.671 18.829 12.888 1.00 86.44 83 LYS A C 1
ATOM 627 O O . LYS A 1 83 ? -14.113 17.740 12.809 1.00 86.44 83 LYS A O 1
ATOM 632 N N . ASP A 1 84 ? -14.141 19.911 13.466 1.00 75.81 84 ASP A N 1
ATOM 633 C CA . ASP A 1 84 ? -12.809 19.949 14.081 1.00 75.81 84 ASP A CA 1
ATOM 634 C C . ASP A 1 84 ? -12.515 18.666 14.869 1.00 75.81 84 ASP A C 1
ATOM 636 O O . ASP A 1 84 ? -13.234 18.307 15.806 1.00 75.81 84 ASP A O 1
ATOM 640 N N . SER A 1 85 ? -11.484 17.952 14.420 1.00 74.62 85 SER A N 1
ATOM 641 C CA . SER A 1 85 ? -10.980 16.737 15.040 1.00 74.62 85 SER A CA 1
ATOM 642 C C . SER A 1 85 ? -9.606 17.009 15.628 1.00 74.62 85 SER A C 1
ATOM 644 O O . SER A 1 85 ? -8.691 17.424 14.922 1.00 74.62 85 SER A O 1
ATOM 646 N N . ASP A 1 86 ? -9.429 16.688 16.907 1.00 80.75 86 ASP A N 1
ATOM 647 C CA . ASP A 1 86 ? -8.138 16.787 17.603 1.00 80.75 86 ASP A CA 1
ATOM 648 C C . ASP A 1 86 ? -7.237 15.568 17.322 1.00 80.75 86 ASP A C 1
ATOM 650 O O . ASP A 1 86 ? -6.465 15.113 18.171 1.00 80.75 86 ASP A O 1
ATOM 654 N N . MET A 1 87 ? -7.371 14.980 16.130 1.00 86.88 87 MET A N 1
ATOM 655 C CA . MET A 1 87 ? -6.638 13.780 15.756 1.00 86.88 87 MET A CA 1
ATOM 656 C C . MET A 1 87 ? -5.168 14.125 15.532 1.00 86.88 87 MET A C 1
ATOM 658 O O . MET A 1 87 ? -4.828 15.057 14.802 1.00 86.88 87 MET A O 1
ATOM 662 N N . LYS A 1 88 ? -4.283 13.365 16.174 1.00 83.94 88 LYS A N 1
ATOM 663 C CA . LYS A 1 88 ? -2.837 13.561 16.053 1.00 83.94 88 LYS A CA 1
ATOM 664 C C . LYS A 1 88 ? -2.330 12.972 14.740 1.00 83.94 88 LYS A C 1
ATOM 666 O O . LYS A 1 88 ? -2.881 11.981 14.255 1.00 83.94 88 LYS A O 1
ATOM 671 N N . PHE A 1 89 ? -1.239 13.527 14.216 1.00 79.50 89 PHE A N 1
ATOM 672 C CA . PHE A 1 89 ? -0.493 12.902 13.124 1.00 79.50 89 PHE A CA 1
ATOM 673 C C . PHE A 1 89 ? -0.160 11.445 13.452 1.00 79.50 89 PHE A C 1
ATOM 675 O O . PHE A 1 89 ? 0.158 11.105 14.594 1.00 79.50 89 PHE A O 1
ATOM 682 N N . GLY A 1 90 ? -0.278 10.596 12.440 1.00 75.62 90 GLY A N 1
ATOM 683 C CA . GLY A 1 90 ? -0.052 9.164 12.529 1.00 75.62 90 GLY A CA 1
ATOM 684 C C . GLY A 1 90 ? -1.232 8.343 13.056 1.00 75.62 90 GLY A C 1
ATOM 685 O O . GLY A 1 90 ? -1.124 7.120 13.132 1.00 75.62 90 GLY A O 1
ATOM 686 N N . THR A 1 91 ? -2.356 8.973 13.414 1.00 84.44 91 THR A N 1
ATOM 687 C CA . THR A 1 91 ? -3.534 8.258 13.932 1.00 84.44 91 THR A CA 1
ATOM 688 C C . THR A 1 91 ? -4.293 7.565 12.791 1.00 84.44 91 THR A C 1
ATOM 690 O O . THR A 1 91 ? -4.641 8.239 11.820 1.00 84.44 91 THR A O 1
ATOM 693 N N . PRO A 1 92 ? -4.616 6.261 12.902 1.00 89.56 92 PRO A N 1
ATOM 694 C CA . PRO A 1 92 ? -5.501 5.586 11.958 1.00 89.56 92 PRO A CA 1
ATOM 695 C C . PRO A 1 92 ? -6.960 6.039 12.105 1.00 89.56 92 PRO A C 1
ATOM 697 O O . PRO A 1 92 ? -7.489 6.101 13.225 1.00 89.56 92 PRO A O 1
ATOM 700 N N . PHE A 1 93 ? -7.647 6.279 10.987 1.00 93.69 93 PHE A N 1
ATOM 701 C CA . PHE A 1 93 ? -9.028 6.754 10.981 1.00 93.69 93 PHE A CA 1
ATOM 702 C C . PHE A 1 93 ? -9.865 6.276 9.791 1.00 93.69 93 PHE A C 1
ATOM 704 O O . PHE A 1 93 ? -9.396 6.072 8.678 1.00 93.69 93 PHE A O 1
ATOM 711 N N . ILE A 1 94 ? -11.165 6.153 10.035 1.00 95.38 94 ILE A N 1
ATOM 712 C CA . ILE A 1 94 ? -12.196 5.915 9.033 1.00 95.38 94 ILE A CA 1
ATOM 713 C C . ILE A 1 94 ? -13.088 7.151 8.994 1.00 95.38 94 ILE A C 1
ATOM 715 O O . ILE A 1 94 ? -13.671 7.537 10.013 1.00 95.38 94 ILE A O 1
ATOM 719 N N . ALA A 1 95 ? -13.216 7.753 7.818 1.00 96.38 95 ALA A N 1
ATOM 720 C CA . ALA A 1 95 ? -14.064 8.911 7.577 1.00 96.38 95 ALA A CA 1
ATOM 721 C C . ALA A 1 95 ? -15.105 8.592 6.499 1.00 96.38 95 ALA A C 1
ATOM 723 O O . ALA A 1 95 ? -14.793 8.002 5.472 1.00 96.38 95 ALA A O 1
ATOM 724 N N . ILE A 1 96 ? -16.360 8.962 6.743 1.00 97.38 96 ILE A N 1
ATOM 725 C CA . ILE A 1 96 ? -17.462 8.820 5.785 1.00 97.38 96 ILE A CA 1
ATOM 726 C C . ILE A 1 96 ? -18.227 10.132 5.772 1.00 97.38 96 ILE A C 1
ATOM 728 O O . ILE A 1 96 ? -18.785 10.525 6.796 1.00 97.38 96 ILE A O 1
ATOM 732 N N . GLY A 1 97 ? -18.308 10.790 4.629 1.00 96.75 97 GLY A N 1
ATOM 733 C CA . GLY A 1 97 ? -18.968 12.082 4.522 1.00 96.75 97 GLY A CA 1
ATOM 734 C C . GLY A 1 97 ? -19.411 12.386 3.105 1.00 96.75 97 GLY A C 1
ATOM 735 O O . GLY A 1 97 ? -19.273 11.549 2.218 1.00 96.75 97 GLY A O 1
ATOM 736 N N . LYS A 1 98 ? -19.967 13.573 2.899 1.00 96.62 98 LYS A N 1
ATOM 737 C CA . LYS A 1 98 ? -20.438 14.024 1.590 1.00 96.62 98 LYS A CA 1
ATOM 738 C C . LYS A 1 98 ? -19.767 15.346 1.257 1.00 96.62 98 LYS A C 1
ATOM 740 O O . LYS A 1 98 ? -19.764 16.246 2.094 1.00 96.62 98 LYS A O 1
ATOM 745 N N . LEU A 1 99 ? -19.157 15.445 0.081 1.00 96.31 99 LEU A N 1
ATOM 746 C CA . LEU A 1 99 ? -18.385 16.618 -0.308 1.00 96.31 99 LEU A CA 1
ATOM 747 C C . LEU A 1 99 ? -19.298 17.851 -0.378 1.00 96.31 99 LEU A C 1
ATOM 749 O O . LEU A 1 99 ? -20.340 17.806 -1.027 1.00 96.31 99 LEU A O 1
ATOM 753 N N . GLY A 1 100 ? -18.909 18.935 0.291 1.00 92.19 100 GLY A N 1
ATOM 754 C CA . GLY A 1 100 ? -19.689 20.174 0.403 1.00 92.19 100 GLY A CA 1
ATOM 755 C C . GLY A 1 100 ? -20.650 20.222 1.595 1.00 92.19 100 GLY A C 1
ATOM 756 O O . GLY A 1 100 ? -21.102 21.306 1.968 1.00 92.19 100 GLY A O 1
ATOM 757 N N . ASP A 1 101 ? -20.924 19.093 2.260 1.00 92.50 101 ASP A N 1
ATOM 758 C CA . ASP A 1 101 ? -21.703 19.124 3.496 1.00 92.50 101 ASP A CA 1
ATOM 759 C C . ASP A 1 101 ? -20.896 19.819 4.603 1.00 92.50 101 ASP A C 1
ATOM 761 O O . ASP A 1 101 ? -19.718 19.555 4.817 1.00 92.50 101 ASP A O 1
ATOM 765 N N . THR A 1 102 ? -21.555 20.678 5.380 1.00 85.69 102 THR A N 1
ATOM 766 C CA . THR A 1 102 ? -20.938 21.370 6.531 1.00 85.69 102 THR A CA 1
ATOM 767 C C . THR A 1 102 ? -21.067 20.590 7.842 1.00 85.69 102 THR A C 1
ATOM 769 O O . THR A 1 102 ? -20.466 20.942 8.859 1.00 85.69 102 THR A O 1
ATOM 772 N N . LYS A 1 103 ? -21.891 19.536 7.856 1.00 85.88 103 LYS A N 1
ATOM 773 C CA . LYS A 1 103 ? -22.153 18.679 9.017 1.00 85.88 103 LYS A CA 1
ATOM 774 C C . LYS A 1 103 ? -22.678 17.323 8.571 1.00 85.88 103 LYS A C 1
ATOM 776 O O . LYS A 1 103 ? -23.290 17.203 7.518 1.00 85.88 103 LYS A O 1
ATOM 781 N N . GLY A 1 104 ? -22.549 16.331 9.444 1.00 84.38 104 GLY A N 1
ATOM 782 C CA . GLY A 1 104 ? -23.132 15.009 9.228 1.00 84.38 104 GLY A CA 1
ATOM 783 C C . GLY A 1 104 ? -22.131 13.973 8.739 1.00 84.38 104 GLY A C 1
ATOM 784 O O . GLY A 1 104 ? -22.507 12.806 8.683 1.00 84.38 104 GLY A O 1
ATOM 785 N N . GLY A 1 105 ? -20.875 14.349 8.484 1.00 92.06 105 GLY A N 1
ATOM 786 C CA . GLY A 1 105 ? -19.781 13.400 8.324 1.00 92.06 105 GLY A CA 1
ATOM 787 C C . GLY A 1 105 ? -19.577 12.562 9.589 1.00 92.06 105 GLY A C 1
ATOM 788 O O . GLY A 1 105 ? -19.859 12.986 10.712 1.00 92.06 105 GLY A O 1
ATOM 789 N N . THR A 1 106 ? -19.113 11.337 9.400 1.00 94.62 106 THR A N 1
ATOM 790 C CA . THR A 1 106 ? -18.791 10.389 10.458 1.00 94.62 106 THR A CA 1
ATOM 791 C C . THR A 1 106 ? -17.289 10.177 10.463 1.00 94.62 106 THR A C 1
ATOM 793 O O . THR A 1 106 ? -16.734 9.728 9.466 1.00 94.62 106 THR A O 1
ATOM 796 N N . LEU A 1 107 ? -16.652 10.439 11.599 1.00 93.94 107 LEU A N 1
ATOM 797 C CA . LEU A 1 107 ? -15.245 10.141 11.826 1.00 93.94 107 LEU A CA 1
ATOM 798 C C . LEU A 1 107 ? -15.125 9.111 12.953 1.00 93.94 107 LEU A C 1
ATOM 800 O O . LEU A 1 107 ? -15.741 9.254 14.014 1.00 93.94 107 LEU A O 1
ATOM 804 N N . LYS A 1 108 ? -14.333 8.068 12.722 1.00 92.12 108 LYS A N 1
ATOM 805 C CA . LYS A 1 108 ? -13.892 7.114 13.737 1.00 92.12 108 LYS A CA 1
ATOM 806 C C . LYS A 1 108 ? -12.381 7.033 13.681 1.00 92.12 108 LYS A C 1
ATOM 808 O O . LYS A 1 108 ? -11.833 6.702 12.645 1.00 92.12 108 LYS A O 1
ATOM 813 N N . PHE A 1 109 ? -11.722 7.269 14.797 1.00 86.75 109 PHE A N 1
ATOM 814 C CA . PHE A 1 109 ? -10.287 7.071 14.955 1.00 86.75 109 PHE A CA 1
ATOM 815 C C . PHE A 1 109 ? -10.060 6.306 16.254 1.00 86.75 109 PHE A C 1
ATOM 817 O O . PHE A 1 109 ? -10.916 6.326 17.147 1.00 86.75 109 PHE A O 1
ATOM 824 N N . LYS A 1 110 ? -8.982 5.526 16.316 1.00 69.00 110 LYS A N 1
ATOM 825 C CA . LYS A 1 110 ? -8.795 4.527 17.372 1.00 69.00 110 LYS A CA 1
ATOM 826 C C . LYS A 1 110 ? -7.606 4.866 18.260 1.00 69.00 110 LYS A C 1
ATOM 828 O O . LYS A 1 110 ? -6.510 5.062 17.757 1.00 69.00 110 LYS A O 1
ATOM 833 N N . ASP A 1 111 ? -7.823 4.734 19.569 1.00 51.88 111 ASP A N 1
ATOM 834 C CA . ASP A 1 111 ? -6.757 4.559 20.566 1.00 51.88 111 ASP A CA 1
ATOM 835 C C . ASP A 1 111 ? -6.539 3.069 20.949 1.00 51.88 111 ASP A C 1
ATOM 837 O O . ASP A 1 111 ? -5.579 2.748 21.647 1.00 51.88 111 ASP A O 1
ATOM 841 N N . LYS A 1 112 ? -7.423 2.127 20.545 1.00 47.12 112 LYS A N 1
ATOM 842 C CA . LYS A 1 112 ? -7.368 0.694 20.951 1.00 47.12 112 LYS A CA 1
ATOM 843 C C . LYS A 1 112 ? -7.811 -0.304 19.872 1.00 47.12 112 LYS A C 1
ATOM 845 O O . LYS A 1 112 ? -8.989 -0.341 19.536 1.00 47.12 112 LYS A O 1
ATOM 850 N N . PHE A 1 113 ? -6.909 -1.163 19.387 1.00 58.75 113 PHE A N 1
ATOM 851 C CA . PHE A 1 113 ? -7.150 -2.251 18.414 1.00 58.75 113 PHE A CA 1
ATOM 852 C C . PHE A 1 113 ? -8.095 -3.348 18.945 1.00 58.75 113 PHE A C 1
ATOM 854 O O . PHE A 1 113 ? -8.305 -3.440 20.151 1.00 58.75 113 PHE A O 1
ATOM 861 N N . ASP A 1 114 ? -8.754 -4.108 18.055 1.00 57.81 114 ASP A N 1
ATOM 862 C CA . ASP A 1 114 ? -9.466 -5.314 18.505 1.00 57.81 114 ASP A CA 1
ATOM 863 C C . ASP A 1 114 ? -8.451 -6.417 18.847 1.00 57.81 114 ASP A C 1
ATOM 865 O O . ASP A 1 114 ? -7.249 -6.253 18.625 1.00 57.81 114 ASP A O 1
ATOM 869 N N . ASN A 1 115 ? -8.918 -7.528 19.421 1.00 52.25 115 ASN A N 1
ATOM 870 C CA . ASN A 1 115 ? -8.042 -8.616 19.875 1.00 52.25 115 ASN A CA 1
ATOM 871 C C . ASN A 1 115 ? -7.227 -9.267 18.737 1.00 52.25 115 ASN A C 1
ATOM 873 O O . ASN A 1 115 ? -6.335 -10.062 19.014 1.00 52.25 115 ASN A O 1
ATOM 877 N N . GLU A 1 116 ? -7.525 -8.933 17.480 1.00 57.19 116 GLU A N 1
ATOM 878 C CA . GLU A 1 116 ? -6.888 -9.458 16.273 1.00 57.19 116 GLU A CA 1
ATOM 879 C C . GLU A 1 116 ? -6.064 -8.383 15.545 1.00 57.19 116 GLU A C 1
ATOM 881 O O . GLU A 1 116 ? -5.612 -8.605 14.427 1.00 57.19 116 GLU A O 1
ATOM 886 N N . GLY A 1 117 ? -5.865 -7.205 16.151 1.00 67.50 117 GLY A N 1
ATOM 887 C CA . GLY A 1 117 ? -5.069 -6.130 15.560 1.00 67.50 117 GLY A CA 1
ATOM 888 C C . GLY A 1 117 ? -5.771 -5.382 14.424 1.00 67.50 117 GLY A C 1
ATOM 889 O O . GLY A 1 117 ? -5.105 -4.689 13.660 1.00 67.50 117 GLY A O 1
ATOM 890 N N . ARG A 1 118 ? -7.100 -5.485 14.302 1.00 81.06 118 ARG A N 1
ATOM 891 C CA . ARG A 1 118 ? -7.881 -4.860 13.229 1.00 81.06 118 ARG A CA 1
ATOM 892 C C . ARG A 1 118 ? -8.626 -3.607 13.701 1.00 81.06 118 ARG A C 1
ATOM 894 O O . ARG A 1 118 ? -8.957 -3.399 14.882 1.00 81.06 118 ARG A O 1
ATOM 901 N N . PHE A 1 119 ? -8.892 -2.719 12.748 1.00 87.69 119 PHE A N 1
ATOM 902 C CA . PHE A 1 119 ? -9.755 -1.557 12.934 1.00 87.69 119 PHE A CA 1
ATOM 903 C C . PHE A 1 119 ? -10.895 -1.599 11.927 1.00 87.69 119 PHE A C 1
ATOM 905 O O . PHE A 1 119 ? -10.678 -1.520 10.725 1.00 87.69 119 PHE A O 1
ATOM 912 N N . ARG A 1 120 ? -12.123 -1.758 12.421 1.00 90.81 120 ARG A N 1
ATOM 913 C CA . ARG A 1 120 ? -13.316 -1.923 11.594 1.00 90.81 120 ARG A CA 1
ATOM 914 C C . ARG A 1 120 ? -14.385 -0.927 11.993 1.00 90.81 120 ARG A C 1
ATOM 916 O O . ARG A 1 120 ? -14.607 -0.688 13.181 1.00 90.81 120 ARG A O 1
ATOM 923 N N . TYR A 1 121 ? -15.080 -0.402 10.999 1.00 93.00 121 TYR A N 1
ATOM 924 C CA . TYR A 1 121 ? -16.276 0.395 11.197 1.00 93.00 121 TYR A CA 1
ATOM 925 C C . TYR A 1 121 ? -17.250 0.174 10.044 1.00 93.00 121 TYR A C 1
ATOM 927 O O . TYR A 1 121 ? -16.838 0.070 8.894 1.00 93.00 121 TYR A O 1
ATOM 935 N N . GLY A 1 122 ? -18.545 0.119 10.343 1.00 92.19 122 GLY A N 1
ATOM 936 C CA . GLY A 1 122 ? -19.587 0.016 9.331 1.00 92.19 122 GLY A CA 1
ATOM 937 C C . GLY A 1 122 ? -20.867 0.706 9.774 1.00 92.19 122 GLY A C 1
ATOM 938 O O . GLY A 1 122 ? -21.166 0.772 10.967 1.00 92.19 122 GLY A O 1
ATOM 939 N N . GLN A 1 123 ? -21.598 1.253 8.810 1.00 93.94 123 GLN A N 1
ATOM 940 C CA . GLN A 1 123 ? -22.873 1.933 9.011 1.00 93.94 123 GLN A CA 1
ATOM 941 C C . GLN A 1 123 ? -23.686 1.958 7.714 1.00 93.94 123 GLN A C 1
ATOM 943 O O . GLN A 1 123 ? -23.133 1.919 6.619 1.00 93.94 123 GLN A O 1
ATOM 948 N N . SER A 1 124 ? -25.007 2.082 7.831 1.00 95.50 124 SER A N 1
ATOM 949 C CA . SER A 1 124 ? -25.850 2.483 6.701 1.00 95.50 124 SER A CA 1
ATOM 950 C C . SER A 1 124 ? -25.960 4.005 6.682 1.00 95.50 124 SER A C 1
ATOM 952 O O . SER A 1 124 ? -26.417 4.597 7.661 1.00 95.50 124 SER A O 1
ATOM 954 N N . LYS A 1 125 ? -25.498 4.653 5.611 1.00 92.62 125 LYS A N 1
ATOM 955 C CA . LYS A 1 125 ? -25.492 6.117 5.492 1.00 92.62 125 LYS A CA 1
ATOM 956 C C . LYS A 1 125 ? -25.597 6.538 4.031 1.00 92.62 125 LYS A C 1
ATOM 958 O O . LYS A 1 125 ? -25.077 5.860 3.156 1.00 92.62 125 LYS A O 1
ATOM 963 N N . TYR A 1 126 ? -26.274 7.661 3.786 1.00 92.94 126 TYR A N 1
ATOM 964 C CA . TYR A 1 126 ? -26.493 8.213 2.443 1.00 92.94 126 TYR A CA 1
ATOM 965 C C . TYR A 1 126 ? -27.142 7.227 1.452 1.00 92.94 126 TYR A C 1
ATOM 967 O O . TYR A 1 126 ? -26.925 7.334 0.256 1.00 92.94 126 TYR A O 1
ATOM 975 N N . GLY A 1 127 ? -27.939 6.273 1.950 1.00 92.31 127 GLY A N 1
ATOM 976 C CA . GLY A 1 127 ? -28.592 5.249 1.126 1.00 92.31 127 GLY A CA 1
ATOM 977 C C . GLY A 1 127 ? -27.770 3.979 0.884 1.00 92.31 127 GLY A C 1
ATOM 978 O O . GLY A 1 127 ? -28.307 3.048 0.302 1.00 92.31 127 GLY A O 1
ATOM 979 N N . HIS A 1 128 ? -26.533 3.904 1.386 1.00 95.62 128 HIS A N 1
ATOM 980 C CA . HIS A 1 128 ? -25.625 2.777 1.157 1.00 95.62 128 HIS A CA 1
ATOM 981 C C . HIS A 1 128 ? -25.248 2.064 2.452 1.00 95.62 128 HIS A C 1
ATOM 983 O O . HIS A 1 128 ? -25.114 2.687 3.514 1.00 95.62 128 HIS A O 1
ATOM 989 N N . LYS A 1 129 ? -25.010 0.755 2.364 1.00 96.44 129 LYS A N 1
ATOM 990 C CA . LYS A 1 129 ? -24.347 -0.018 3.414 1.00 96.44 129 LYS A CA 1
ATOM 991 C C . LYS A 1 129 ? -22.838 0.120 3.233 1.00 96.44 129 LYS A C 1
ATOM 993 O O . LYS A 1 129 ? -22.261 -0.458 2.323 1.00 96.44 129 LYS A O 1
ATOM 998 N N . ILE A 1 130 ? -22.196 0.880 4.112 1.00 97.31 130 ILE A N 1
ATOM 999 C CA . ILE A 1 130 ? -20.771 1.197 4.017 1.00 97.31 130 ILE A CA 1
ATOM 1000 C C . ILE A 1 130 ? -20.024 0.499 5.148 1.00 97.31 130 ILE A C 1
ATOM 1002 O O . ILE A 1 130 ? -20.422 0.586 6.312 1.00 97.31 130 ILE A O 1
ATOM 1006 N N . SER A 1 131 ? -18.900 -0.135 4.836 1.00 95.94 131 SER A N 1
ATOM 1007 C CA . SER A 1 131 ? -17.945 -0.592 5.845 1.00 95.94 131 SER A CA 1
ATOM 1008 C C . SER A 1 131 ? -16.512 -0.355 5.413 1.00 95.94 131 SER A C 1
ATOM 1010 O O . SER A 1 131 ? -16.194 -0.437 4.238 1.00 95.94 131 SER A O 1
ATOM 1012 N N . CYS A 1 132 ? -15.635 -0.099 6.372 1.00 96.12 132 CYS A N 1
ATOM 1013 C CA . CYS A 1 132 ? -14.201 -0.037 6.163 1.00 96.12 132 CYS A CA 1
ATOM 1014 C C . CYS A 1 132 ? -13.506 -0.894 7.220 1.00 96.12 132 CYS A C 1
ATOM 1016 O O . CYS A 1 132 ? -13.857 -0.856 8.405 1.00 96.12 132 CYS A O 1
ATOM 1018 N N . SER A 1 133 ? -12.514 -1.665 6.794 1.00 92.50 133 SER A N 1
ATOM 1019 C CA . SER A 1 133 ? -11.664 -2.468 7.661 1.00 92.50 133 SER A CA 1
ATOM 1020 C C . SER A 1 133 ? -10.200 -2.271 7.317 1.00 92.50 133 SER A C 1
ATOM 1022 O O . SER A 1 133 ? -9.825 -2.371 6.154 1.00 92.50 133 SER A O 1
ATOM 1024 N N . MET A 1 134 ? -9.381 -2.066 8.338 1.00 90.75 134 MET A N 1
ATOM 1025 C CA . MET A 1 134 ? -7.928 -2.050 8.260 1.00 90.75 134 MET A CA 1
ATOM 1026 C C . MET A 1 134 ? -7.397 -3.248 9.023 1.00 90.75 134 MET A C 1
ATOM 1028 O O . MET A 1 134 ? -7.715 -3.438 10.203 1.00 90.75 134 MET A O 1
ATOM 1032 N N . ASP A 1 135 ? -6.596 -4.044 8.342 1.00 83.19 135 ASP A N 1
ATOM 1033 C CA . ASP A 1 135 ? -5.860 -5.150 8.919 1.00 83.19 135 ASP A CA 1
ATOM 1034 C C . ASP A 1 135 ? -4.376 -4.783 8.910 1.00 83.19 135 ASP A C 1
ATOM 1036 O O . ASP A 1 135 ? -3.744 -4.683 7.858 1.00 83.19 135 ASP A O 1
ATOM 1040 N N . PHE A 1 136 ? -3.835 -4.521 10.101 1.00 77.19 136 PHE A N 1
ATOM 1041 C CA . PHE A 1 136 ? -2.451 -4.082 10.272 1.00 77.19 136 PHE A CA 1
ATOM 1042 C C . PHE A 1 136 ? -1.455 -5.244 10.210 1.00 77.19 136 PHE A C 1
ATOM 1044 O O . PHE A 1 136 ? -0.254 -4.990 10.089 1.00 77.19 136 PHE A O 1
ATOM 1051 N N . ILE A 1 137 ? -1.950 -6.487 10.274 1.00 68.75 137 ILE A N 1
ATOM 1052 C CA . ILE A 1 137 ? -1.158 -7.711 10.148 1.00 68.75 137 ILE A CA 1
ATOM 1053 C C . ILE A 1 137 ? -1.020 -8.057 8.668 1.00 68.75 137 ILE A C 1
ATOM 1055 O O . ILE A 1 137 ? 0.097 -8.122 8.164 1.00 68.75 137 ILE A O 1
ATOM 1059 N N . SER A 1 138 ? -2.136 -8.204 7.945 1.00 67.81 138 SER A N 1
ATOM 1060 C CA . SER A 1 138 ? -2.105 -8.473 6.497 1.00 67.81 138 SER A CA 1
ATOM 1061 C C . SER A 1 138 ? -1.799 -7.237 5.650 1.00 67.81 138 SER A C 1
ATOM 1063 O O . SER A 1 138 ? -1.655 -7.357 4.434 1.00 67.81 138 SER A O 1
ATOM 1065 N N . LYS A 1 139 ? -1.696 -6.060 6.282 1.00 70.56 139 LYS A N 1
ATOM 1066 C CA . LYS A 1 139 ? -1.431 -4.759 5.653 1.00 70.56 139 LYS A CA 1
ATOM 1067 C C . LYS A 1 139 ? -2.415 -4.443 4.529 1.00 70.56 139 LYS A C 1
ATOM 1069 O O . LYS A 1 139 ? -2.038 -4.114 3.404 1.00 70.56 139 LYS A O 1
ATOM 1074 N N . THR A 1 140 ? -3.702 -4.538 4.844 1.00 81.19 140 THR A N 1
ATOM 1075 C CA . THR A 1 140 ? -4.789 -4.297 3.887 1.00 81.19 140 THR A CA 1
ATOM 1076 C C . THR A 1 140 ? -5.820 -3.322 4.436 1.00 81.19 140 THR A C 1
ATOM 1078 O O . THR A 1 140 ? -6.255 -3.455 5.581 1.00 81.19 140 THR A O 1
ATOM 1081 N N . VAL A 1 141 ? -6.265 -2.380 3.606 1.00 90.12 141 VAL A N 1
ATOM 1082 C CA . VAL A 1 141 ? -7.452 -1.554 3.846 1.00 90.12 141 VAL A CA 1
ATOM 1083 C C . VAL A 1 141 ? -8.521 -1.968 2.845 1.00 90.12 141 VAL A C 1
ATOM 1085 O O . VAL A 1 141 ? -8.298 -1.920 1.642 1.00 90.12 141 VAL A O 1
ATOM 1088 N N . CYS A 1 142 ? -9.691 -2.366 3.330 1.00 92.81 142 CYS A N 1
ATOM 1089 C CA . CYS A 1 142 ? -10.826 -2.731 2.492 1.00 92.81 142 CYS A CA 1
ATOM 1090 C C . CYS A 1 142 ? -12.008 -1.820 2.808 1.00 92.81 142 CYS A C 1
ATOM 1092 O O . CYS A 1 142 ? -12.450 -1.747 3.957 1.00 92.81 142 CYS A O 1
ATOM 1094 N N . ILE A 1 143 ? -12.513 -1.133 1.785 1.00 96.75 143 ILE A N 1
ATOM 1095 C CA . ILE A 1 143 ? -13.741 -0.341 1.844 1.00 96.75 143 ILE A CA 1
ATOM 1096 C C . ILE A 1 143 ? -14.805 -1.098 1.059 1.00 96.75 143 ILE A C 1
ATOM 1098 O O . ILE A 1 143 ? -14.582 -1.460 -0.086 1.00 96.75 143 ILE A O 1
ATOM 1102 N N . SER A 1 144 ? -15.959 -1.356 1.661 1.00 95.06 144 SER A N 1
ATOM 1103 C CA . SER A 1 144 ? -17.097 -1.988 0.995 1.00 95.06 144 SER A CA 1
ATOM 1104 C C . SER A 1 144 ? -18.280 -1.036 0.928 1.00 95.06 144 SER A C 1
ATOM 1106 O O . SER A 1 144 ? -18.589 -0.352 1.910 1.00 95.06 144 SER A O 1
ATOM 1108 N N . VAL A 1 145 ? -18.926 -1.017 -0.233 1.00 95.12 145 VAL A N 1
ATOM 1109 C CA . VAL A 1 145 ? -20.143 -0.262 -0.525 1.00 95.12 145 VAL A CA 1
ATOM 1110 C C . VAL A 1 145 ? -21.162 -1.263 -1.057 1.00 95.12 145 VAL A C 1
ATOM 1112 O O . VAL A 1 145 ? -20.957 -1.887 -2.093 1.00 95.12 145 VAL A O 1
ATOM 1115 N N . ASP A 1 146 ? -22.242 -1.449 -0.307 1.00 92.81 146 ASP A N 1
ATOM 1116 C CA . ASP A 1 146 ? -23.292 -2.429 -0.568 1.00 92.81 146 ASP A CA 1
ATOM 1117 C C . ASP A 1 146 ? -22.748 -3.861 -0.702 1.00 92.81 146 ASP A C 1
ATOM 1119 O O . ASP A 1 146 ? -22.425 -4.479 0.317 1.00 92.81 146 ASP A O 1
ATOM 1123 N N . ASN A 1 147 ? -22.652 -4.386 -1.926 1.00 85.44 147 ASN A N 1
ATOM 1124 C CA . ASN A 1 147 ? -22.167 -5.742 -2.212 1.00 85.44 147 ASN A CA 1
ATOM 1125 C C . ASN A 1 147 ? -20.769 -5.764 -2.851 1.00 85.44 147 ASN A C 1
ATOM 1127 O O . ASN A 1 147 ? -20.281 -6.837 -3.198 1.00 85.44 147 ASN A O 1
ATOM 1131 N N . GLU A 1 148 ? -20.135 -4.605 -3.015 1.00 86.00 148 GLU A N 1
ATOM 1132 C CA . GLU A 1 148 ? -18.822 -4.474 -3.640 1.00 86.00 148 GLU A CA 1
ATOM 1133 C C . GLU A 1 148 ? -17.752 -4.124 -2.606 1.00 86.00 148 GLU A C 1
ATOM 1135 O O . GLU A 1 148 ? -18.003 -3.384 -1.651 1.00 86.00 148 GLU A O 1
ATOM 1140 N N . SER A 1 149 ? -16.539 -4.637 -2.816 1.00 87.44 149 SER A N 1
ATOM 1141 C CA . SER A 1 149 ? -15.390 -4.428 -1.937 1.00 87.44 149 SER A CA 1
ATOM 1142 C C . SER A 1 149 ? -14.186 -3.928 -2.729 1.00 87.44 149 SER A C 1
ATOM 1144 O O . SER A 1 149 ? -13.838 -4.464 -3.776 1.00 87.44 149 SER A O 1
ATOM 1146 N N . TYR A 1 150 ? -13.535 -2.909 -2.182 1.00 87.62 150 TYR A N 1
ATOM 1147 C CA . TYR A 1 150 ? -12.422 -2.180 -2.767 1.00 87.62 150 TYR A CA 1
ATOM 1148 C C . TYR A 1 150 ? -11.222 -2.303 -1.831 1.00 87.62 150 TYR A C 1
ATOM 1150 O O . TYR A 1 150 ? -11.102 -1.560 -0.849 1.00 87.62 150 TYR A O 1
ATOM 1158 N N . GLU A 1 151 ? -10.352 -3.269 -2.113 1.00 84.69 151 GLU A N 1
ATOM 1159 C CA . GLU A 1 151 ? -9.174 -3.570 -1.300 1.00 84.69 151 GLU A CA 1
ATOM 1160 C C . GLU A 1 151 ? -7.928 -2.840 -1.811 1.00 84.69 151 GLU A C 1
ATOM 1162 O O . GLU A 1 151 ? -7.663 -2.775 -3.012 1.00 84.69 151 GLU A O 1
ATOM 1167 N N . CYS A 1 152 ? -7.131 -2.325 -0.879 1.00 78.12 152 CYS A N 1
ATOM 1168 C CA . CYS A 1 152 ? -5.802 -1.806 -1.145 1.00 78.12 152 CYS A CA 1
ATOM 1169 C C . CYS A 1 152 ? -4.795 -2.384 -0.147 1.00 78.12 152 CYS A C 1
ATOM 1171 O O . CYS A 1 152 ? -5.021 -2.366 1.066 1.00 78.12 152 CYS A O 1
ATOM 1173 N N . LYS A 1 153 ? -3.673 -2.891 -0.663 1.00 71.56 153 LYS A N 1
ATOM 1174 C CA . LYS A 1 153 ? -2.555 -3.381 0.149 1.00 71.56 153 LYS A CA 1
ATOM 1175 C C . LYS A 1 153 ? -1.544 -2.265 0.357 1.00 71.56 153 LYS A C 1
ATOM 1177 O O . LYS A 1 153 ? -1.328 -1.455 -0.540 1.00 71.56 153 LYS A O 1
ATOM 1182 N N . TYR A 1 154 ? -0.914 -2.248 1.521 1.00 65.31 154 TYR A N 1
ATOM 1183 C CA . TYR A 1 154 ? 0.086 -1.249 1.871 1.00 65.31 154 TYR A CA 1
ATOM 1184 C C . TYR A 1 154 ? 1.295 -1.877 2.542 1.00 65.31 154 TYR A C 1
ATOM 1186 O O . TYR A 1 154 ? 1.301 -3.056 2.877 1.00 65.31 154 TYR A O 1
ATOM 1194 N N . ILE A 1 155 ? 2.341 -1.077 2.712 1.00 56.47 155 ILE A N 1
ATOM 1195 C CA . ILE A 1 155 ? 3.602 -1.544 3.281 1.00 56.47 155 ILE A CA 1
ATOM 1196 C C . ILE A 1 155 ? 3.821 -0.887 4.650 1.00 56.47 155 ILE A C 1
ATOM 1198 O O . ILE A 1 155 ? 3.832 -1.559 5.685 1.00 56.47 155 ILE A O 1
ATOM 1202 N N . LYS A 1 156 ? 3.933 0.448 4.672 1.00 57.38 156 LYS A N 1
ATOM 1203 C CA . LYS A 1 156 ? 4.095 1.236 5.903 1.00 57.38 156 LYS A CA 1
ATOM 1204 C C . LYS A 1 156 ? 2.742 1.755 6.396 1.00 57.38 156 LYS A C 1
ATOM 1206 O O . LYS A 1 156 ? 2.259 1.329 7.444 1.00 57.38 156 LYS A O 1
ATOM 1211 N N . CYS A 1 157 ? 2.129 2.617 5.599 1.00 72.12 157 CYS A N 1
ATOM 1212 C CA . CYS A 1 157 ? 0.823 3.240 5.779 1.00 72.12 157 CYS A CA 1
ATOM 1213 C C . CYS A 1 157 ? 0.197 3.450 4.393 1.00 72.12 157 CYS A C 1
ATOM 1215 O O . CYS A 1 157 ? 0.845 3.178 3.386 1.00 72.12 157 CYS A O 1
ATOM 1217 N N . ILE A 1 158 ? -1.066 3.853 4.362 1.00 84.12 158 ILE A N 1
ATOM 1218 C CA . ILE A 1 158 ? -1.833 4.207 3.170 1.00 84.12 158 ILE A CA 1
ATOM 1219 C C . ILE A 1 158 ? -3.068 5.002 3.588 1.00 84.12 158 ILE A C 1
ATOM 1221 O O . ILE A 1 158 ? -3.724 4.644 4.579 1.00 84.12 158 ILE A O 1
ATOM 1225 N N . GLY A 1 159 ? -3.402 6.016 2.793 1.00 88.31 159 GLY A N 1
ATOM 1226 C CA . GLY A 1 159 ? -4.715 6.645 2.775 1.00 88.31 159 GLY A CA 1
ATOM 1227 C C . GLY A 1 159 ? -5.534 6.141 1.589 1.00 88.31 159 GLY A C 1
ATOM 1228 O O . GLY A 1 159 ? -5.331 6.616 0.478 1.00 88.31 159 GLY A O 1
ATOM 1229 N N . HIS A 1 160 ? -6.480 5.226 1.820 1.00 94.81 160 HIS A N 1
ATOM 1230 C CA . HIS A 1 160 ? -7.369 4.663 0.793 1.00 94.81 160 HIS A CA 1
ATOM 1231 C C . HIS A 1 160 ? -8.699 5.423 0.727 1.00 94.81 160 HIS A C 1
ATOM 1233 O O . HIS A 1 160 ? -9.273 5.774 1.759 1.00 94.81 160 HIS A O 1
ATOM 1239 N N . ILE A 1 161 ? -9.219 5.659 -0.479 1.00 96.31 161 ILE A N 1
ATOM 1240 C CA . ILE A 1 161 ? -10.441 6.442 -0.717 1.00 96.31 161 ILE A CA 1
ATOM 1241 C C . ILE A 1 161 ? -11.353 5.761 -1.747 1.00 96.31 161 ILE A C 1
ATOM 1243 O O . ILE A 1 161 ? -10.892 5.289 -2.783 1.00 96.31 161 ILE A O 1
ATOM 1247 N N . VAL A 1 162 ? -12.661 5.755 -1.480 1.00 96.62 162 VAL A N 1
ATOM 1248 C CA . VAL A 1 162 ? -13.734 5.350 -2.404 1.00 96.62 162 VAL A CA 1
ATOM 1249 C C . VAL A 1 162 ? -14.758 6.477 -2.488 1.00 96.62 162 VAL A C 1
ATOM 1251 O O . VAL A 1 162 ? -15.120 7.073 -1.473 1.00 96.62 162 VAL A O 1
ATOM 1254 N N . VAL A 1 163 ? -15.226 6.777 -3.697 1.00 96.88 163 VAL A N 1
ATOM 1255 C CA . VAL A 1 163 ? -16.152 7.875 -3.983 1.00 96.88 163 VAL A CA 1
ATOM 1256 C C . VAL A 1 163 ? -17.377 7.346 -4.714 1.00 96.88 163 VAL A C 1
ATOM 1258 O O . VAL A 1 163 ? -17.273 6.772 -5.800 1.00 96.88 163 VAL A O 1
ATOM 1261 N N . ILE A 1 164 ? -18.548 7.607 -4.142 1.00 96.00 164 ILE A N 1
ATOM 1262 C CA . ILE A 1 164 ? -19.854 7.331 -4.736 1.00 96.00 164 ILE A CA 1
ATOM 1263 C C . ILE A 1 164 ? -20.384 8.629 -5.342 1.00 96.00 164 ILE A C 1
ATOM 1265 O O . ILE A 1 164 ? -20.389 9.677 -4.691 1.00 96.00 164 ILE A O 1
ATOM 1269 N N . CYS A 1 165 ? -20.839 8.565 -6.589 1.00 94.12 165 CYS A N 1
ATOM 1270 C CA . CYS A 1 165 ? -21.439 9.702 -7.264 1.00 94.12 165 CYS A CA 1
ATOM 1271 C C . CYS A 1 165 ? -22.740 10.113 -6.570 1.00 94.12 165 CYS A C 1
ATOM 1273 O O . CYS A 1 165 ? -23.690 9.333 -6.512 1.00 94.12 165 CYS A O 1
ATOM 1275 N N . GLY A 1 166 ? -22.825 11.367 -6.127 1.00 90.50 166 GLY A N 1
ATOM 1276 C CA . GLY A 1 166 ? -24.009 11.876 -5.427 1.00 90.50 166 GLY A CA 1
ATOM 1277 C C . GLY A 1 166 ? -25.290 11.901 -6.269 1.00 90.50 166 GLY A C 1
ATOM 1278 O O . GLY A 1 166 ? -26.388 11.938 -5.717 1.00 90.50 166 GLY A O 1
ATOM 1279 N N . LYS A 1 167 ? -25.155 11.892 -7.603 1.00 90.38 167 LYS A N 1
ATOM 1280 C CA . LYS A 1 167 ? -26.271 11.941 -8.562 1.00 90.38 167 LYS A CA 1
ATOM 1281 C C . LYS A 1 167 ? -26.796 10.550 -8.914 1.00 90.38 167 LYS A C 1
ATOM 1283 O O . LYS A 1 167 ? -28.002 10.379 -9.043 1.00 90.38 167 LYS A O 1
ATOM 1288 N N . THR A 1 168 ? -25.899 9.581 -9.108 1.00 91.12 168 THR A N 1
ATOM 1289 C CA . THR A 1 168 ? -26.260 8.239 -9.597 1.00 91.12 168 THR A CA 1
ATOM 1290 C C . THR A 1 168 ? -26.307 7.187 -8.495 1.00 91.12 168 THR A C 1
ATOM 1292 O O . THR A 1 168 ? -26.954 6.165 -8.684 1.00 91.12 168 THR A O 1
ATOM 1295 N N . GLY A 1 169 ? -25.631 7.412 -7.363 1.00 88.88 169 GLY A N 1
ATOM 1296 C CA . GLY A 1 169 ? -25.473 6.417 -6.299 1.00 88.88 169 GLY A CA 1
ATOM 1297 C C . GLY A 1 169 ? -24.456 5.315 -6.620 1.00 88.88 169 GLY A C 1
ATOM 1298 O O . GLY A 1 169 ? -24.247 4.428 -5.803 1.00 88.88 169 GLY A O 1
ATOM 1299 N N . ASN A 1 170 ? -23.788 5.365 -7.775 1.00 89.31 170 ASN A N 1
ATOM 1300 C CA . ASN A 1 170 ? -22.780 4.371 -8.148 1.00 89.31 170 ASN A CA 1
ATOM 1301 C C . ASN A 1 170 ? -21.386 4.813 -7.701 1.00 89.31 170 ASN A C 1
ATOM 1303 O O . ASN A 1 170 ? -21.072 6.009 -7.717 1.00 89.31 170 ASN A O 1
ATOM 1307 N N . VAL A 1 171 ? -20.518 3.857 -7.362 1.00 90.69 171 VAL A N 1
ATOM 1308 C CA . VAL A 1 171 ? -19.091 4.138 -7.167 1.00 90.69 171 VAL A CA 1
ATOM 1309 C C . VAL A 1 171 ? -18.514 4.670 -8.478 1.00 90.69 171 VAL A C 1
ATOM 1311 O O . VAL A 1 171 ? -18.637 4.039 -9.523 1.00 90.69 171 VAL A O 1
ATOM 1314 N N . LYS A 1 172 ? -17.907 5.859 -8.428 1.00 90.75 172 LYS A N 1
ATOM 1315 C CA . LYS A 1 172 ? -17.294 6.510 -9.598 1.00 90.75 172 LYS A CA 1
ATOM 1316 C C . LYS A 1 172 ? -15.779 6.642 -9.513 1.00 90.75 172 LYS A C 1
ATOM 1318 O O . LYS A 1 172 ? -15.149 7.023 -10.492 1.00 90.75 172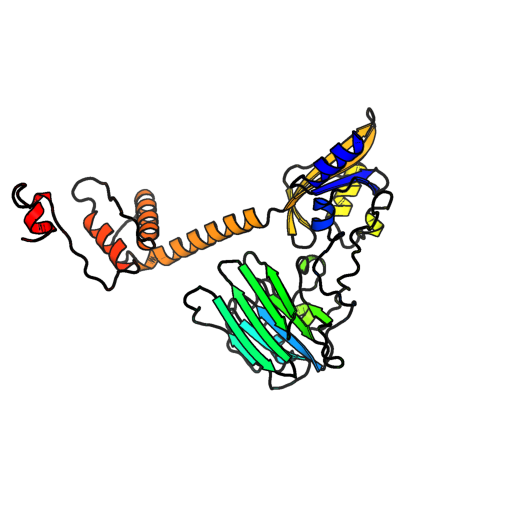 LYS A O 1
ATOM 1323 N N . PHE A 1 173 ? -15.201 6.369 -8.345 1.00 92.38 173 PHE A N 1
ATOM 1324 C CA . PHE A 1 173 ? -13.759 6.319 -8.152 1.00 92.38 173 PHE A CA 1
ATOM 1325 C C . PHE A 1 173 ? -13.412 5.483 -6.922 1.00 92.38 173 PHE A C 1
ATOM 1327 O O . PHE A 1 173 ? -14.112 5.521 -5.912 1.00 92.38 173 PHE A O 1
ATOM 1334 N N . TYR A 1 174 ? -12.286 4.786 -6.979 1.00 91.25 174 TYR A N 1
ATOM 1335 C CA . TYR A 1 174 ? -11.613 4.236 -5.807 1.00 91.25 174 TYR A CA 1
ATOM 1336 C C . TYR A 1 174 ? -10.112 4.274 -6.032 1.00 91.25 174 TYR A C 1
ATOM 1338 O O . TYR A 1 174 ? -9.644 4.137 -7.163 1.00 91.25 174 TYR A O 1
ATOM 1346 N N . GLN A 1 175 ? -9.335 4.440 -4.971 1.00 87.06 175 GLN A N 1
ATOM 1347 C CA . GLN A 1 175 ? -7.887 4.381 -5.070 1.00 87.06 175 GLN A CA 1
ATOM 1348 C C . GLN A 1 175 ? -7.423 2.933 -5.281 1.00 87.06 175 GLN A C 1
ATOM 1350 O O . GLN A 1 175 ? -8.014 1.980 -4.785 1.00 87.06 175 GLN A O 1
ATOM 1355 N N . SER A 1 176 ? -6.376 2.751 -6.078 1.00 76.50 176 SER A N 1
ATOM 1356 C CA . SER A 1 176 ? -5.815 1.436 -6.395 1.00 76.50 176 SER A CA 1
ATOM 1357 C C . SER A 1 176 ? -4.295 1.517 -6.410 1.00 76.50 176 SER A C 1
ATOM 1359 O O . SER A 1 176 ? -3.741 2.618 -6.478 1.00 76.50 176 SER A O 1
ATOM 1361 N N . ALA A 1 177 ? -3.622 0.364 -6.453 1.00 65.75 177 ALA A N 1
ATOM 1362 C CA . ALA A 1 177 ? -2.186 0.306 -6.716 1.00 65.75 177 ALA A CA 1
ATOM 1363 C C . ALA A 1 177 ? -1.805 1.211 -7.910 1.00 65.75 177 ALA A C 1
ATOM 1365 O O . ALA A 1 177 ? -2.532 1.298 -8.908 1.00 65.75 177 ALA A O 1
ATOM 1366 N N . GLY A 1 178 ? -0.708 1.956 -7.755 1.00 56.34 178 GLY A N 1
ATOM 1367 C CA . GLY A 1 178 ? -0.236 2.928 -8.747 1.00 56.34 178 GLY A CA 1
ATOM 1368 C C . GLY A 1 178 ? -0.709 4.361 -8.569 1.00 56.34 178 GLY A C 1
ATOM 1369 O O . GLY A 1 178 ? -0.310 5.210 -9.371 1.00 56.34 178 GLY A O 1
ATOM 1370 N N . TYR A 1 179 ? -1.476 4.664 -7.519 1.00 64.94 179 TYR A N 1
ATOM 1371 C CA . TYR A 1 179 ? -1.990 6.011 -7.256 1.00 64.94 179 TYR A CA 1
ATOM 1372 C C . TYR A 1 179 ? -0.896 7.090 -7.245 1.00 64.94 179 TYR A C 1
ATOM 1374 O O . TYR A 1 179 ? -1.093 8.140 -7.852 1.00 64.94 179 TYR A O 1
ATOM 1382 N N . THR A 1 180 ? 0.292 6.821 -6.688 1.00 56.28 180 THR A N 1
ATOM 1383 C CA . THR A 1 180 ? 1.410 7.784 -6.663 1.00 56.28 180 THR A CA 1
ATOM 1384 C C . THR A 1 180 ? 1.844 8.188 -8.074 1.00 56.28 180 THR A C 1
ATOM 1386 O O . THR A 1 180 ? 1.997 9.369 -8.383 1.00 56.28 180 THR A O 1
ATOM 1389 N N . SER A 1 181 ? 1.983 7.210 -8.978 1.00 50.25 181 SER A N 1
ATOM 1390 C CA . SER A 1 181 ? 2.359 7.457 -10.379 1.00 50.25 181 SER A CA 1
ATOM 1391 C C . SER A 1 181 ? 1.260 8.179 -11.164 1.00 50.25 181 SER A C 1
ATOM 1393 O O . SER A 1 181 ? 1.546 8.990 -12.044 1.00 50.25 181 SER A O 1
ATOM 1395 N N . ARG A 1 182 ? -0.006 7.940 -10.798 1.00 56.97 182 ARG A N 1
ATOM 1396 C CA . ARG A 1 182 ? -1.182 8.586 -11.396 1.00 56.97 182 ARG A CA 1
ATOM 1397 C C . ARG A 1 182 ? -1.512 9.939 -10.760 1.00 56.97 182 ARG A C 1
ATOM 1399 O O . ARG A 1 182 ? -2.372 10.642 -11.277 1.00 56.97 182 ARG A O 1
ATOM 1406 N N . ARG A 1 183 ? -0.794 10.328 -9.696 1.00 66.12 183 ARG A N 1
ATOM 1407 C CA . ARG A 1 183 ? -1.060 11.514 -8.863 1.00 66.12 183 ARG A CA 1
ATOM 1408 C C . ARG A 1 183 ? -2.464 11.502 -8.244 1.00 66.12 183 ARG A C 1
ATOM 1410 O O . ARG A 1 183 ? -3.058 12.555 -8.029 1.00 66.12 183 ARG A O 1
ATOM 1417 N N . GLU A 1 184 ? -2.963 10.307 -7.944 1.00 78.25 184 GLU A N 1
ATOM 1418 C CA . GLU A 1 184 ? -4.265 10.031 -7.325 1.00 78.25 184 GLU A CA 1
ATOM 1419 C C . GLU A 1 184 ? -4.132 9.900 -5.794 1.00 78.25 184 GLU A C 1
ATOM 1421 O O . GLU A 1 184 ? -4.769 9.058 -5.160 1.00 78.25 184 GLU A O 1
ATOM 1426 N N . ASP A 1 185 ? -3.258 10.717 -5.196 1.00 81.88 185 ASP A N 1
ATOM 1427 C CA . ASP A 1 185 ? -3.091 10.796 -3.743 1.00 81.88 185 ASP A CA 1
ATOM 1428 C C . ASP A 1 185 ? -4.419 11.207 -3.093 1.00 81.88 185 ASP A C 1
ATOM 1430 O O . ASP A 1 185 ? -5.137 12.056 -3.633 1.00 81.88 185 ASP A O 1
ATOM 1434 N N . LEU A 1 186 ? -4.732 10.645 -1.924 1.00 90.06 186 LEU A N 1
ATOM 1435 C CA . LEU A 1 186 ? -6.026 10.827 -1.263 1.00 90.06 186 LEU A CA 1
ATOM 1436 C C . LEU A 1 186 ? -6.418 12.302 -1.148 1.00 90.06 186 LEU A C 1
ATOM 1438 O O . LEU A 1 186 ? -7.484 12.686 -1.632 1.00 90.06 186 LEU A O 1
ATOM 1442 N N . LYS A 1 187 ? -5.547 13.149 -0.582 1.00 90.75 187 LYS A N 1
ATOM 1443 C CA . LYS A 1 187 ? -5.803 14.589 -0.441 1.00 90.75 187 LYS A CA 1
ATOM 1444 C C . LYS A 1 187 ? -6.077 15.255 -1.784 1.00 90.75 187 LYS A C 1
ATOM 1446 O O . LYS A 1 187 ? -6.999 16.055 -1.900 1.00 90.75 187 LYS A O 1
ATOM 1451 N N . LYS A 1 188 ? -5.304 14.925 -2.822 1.00 87.62 188 LYS A N 1
ATOM 1452 C CA . LYS A 1 188 ? -5.480 15.522 -4.153 1.00 87.62 188 LYS A CA 1
ATOM 1453 C C . LYS A 1 188 ? -6.843 15.180 -4.731 1.00 87.62 188 LYS A C 1
ATOM 1455 O O . LYS A 1 188 ? -7.506 16.076 -5.253 1.00 87.62 188 LYS A O 1
ATOM 1460 N N . ILE A 1 189 ? -7.253 13.916 -4.633 1.00 93.75 189 ILE A N 1
ATOM 1461 C CA . ILE A 1 189 ? -8.571 13.459 -5.079 1.00 93.75 189 ILE A CA 1
ATOM 1462 C C . ILE A 1 189 ? -9.677 14.147 -4.280 1.00 93.75 189 ILE A C 1
ATOM 1464 O O . ILE A 1 189 ? -10.603 14.690 -4.878 1.00 93.75 189 ILE A O 1
ATOM 1468 N N . LEU A 1 190 ? -9.545 14.195 -2.952 1.00 93.88 190 LEU A N 1
ATOM 1469 C CA . LEU A 1 190 ? -10.491 14.868 -2.063 1.00 93.88 190 LEU A CA 1
ATOM 1470 C C . LEU A 1 190 ? -10.655 16.356 -2.414 1.00 93.88 190 LEU A C 1
ATOM 1472 O O . LEU A 1 190 ? -11.772 16.863 -2.439 1.00 93.88 190 LEU A O 1
ATOM 1476 N N . CYS A 1 191 ? -9.561 17.038 -2.760 1.00 91.69 191 CYS A N 1
ATOM 1477 C CA . CYS A 1 191 ? -9.558 18.431 -3.214 1.00 91.69 191 CYS A CA 1
ATOM 1478 C C . CYS A 1 191 ? -9.958 18.609 -4.696 1.00 91.69 191 CYS A C 1
ATOM 1480 O O . CYS A 1 191 ? -9.758 19.683 -5.262 1.00 91.69 191 CYS A O 1
ATOM 1482 N N . GLY A 1 192 ? -10.500 17.576 -5.349 1.00 89.06 192 GLY A N 1
ATOM 1483 C CA . GLY A 1 192 ? -11.066 17.670 -6.696 1.00 89.06 192 GLY A CA 1
ATOM 1484 C C . GLY A 1 192 ? -10.055 17.549 -7.838 1.00 89.06 192 GLY A C 1
ATOM 1485 O O . GLY A 1 192 ? -10.343 17.979 -8.959 1.00 89.06 192 GLY A O 1
ATOM 1486 N N . SER A 1 193 ? -8.869 16.980 -7.600 1.00 88.19 193 SER A N 1
ATOM 1487 C CA . SER A 1 193 ? -7.926 16.658 -8.681 1.00 88.19 193 SER A CA 1
ATOM 1488 C C . SER A 1 193 ? -8.526 15.652 -9.664 1.00 88.19 193 SER A C 1
ATOM 1490 O O . SER A 1 193 ? -9.394 14.852 -9.320 1.00 88.19 193 SER A O 1
ATOM 1492 N N . TYR A 1 194 ? -8.064 15.716 -10.911 1.00 83.69 194 TYR A N 1
ATOM 1493 C CA . TYR A 1 194 ? -8.519 14.824 -11.972 1.00 83.69 194 TYR A CA 1
ATOM 1494 C C . TYR A 1 194 ? -7.949 13.413 -11.789 1.00 83.69 194 TYR A C 1
ATOM 1496 O O . TYR A 1 194 ? -6.741 13.270 -11.597 1.00 83.69 194 TYR A O 1
ATOM 1504 N N . TYR A 1 195 ? -8.803 12.395 -11.900 1.00 82.69 195 TYR A N 1
ATOM 1505 C CA . TYR A 1 195 ? -8.424 10.980 -11.937 1.00 82.69 195 TYR A CA 1
ATOM 1506 C C . TYR A 1 195 ? -8.711 10.366 -13.308 1.00 82.69 195 TYR A C 1
ATOM 1508 O O . TYR A 1 195 ? -9.610 10.805 -14.031 1.00 82.69 195 TYR A O 1
ATOM 1516 N N . LYS A 1 196 ? -7.945 9.333 -13.671 1.00 76.50 196 LYS A N 1
ATOM 1517 C CA . LYS A 1 196 ? -8.077 8.647 -14.966 1.00 76.50 196 LYS A CA 1
ATOM 1518 C C . LYS A 1 196 ? -9.099 7.509 -14.890 1.00 76.50 196 LYS A C 1
ATOM 1520 O O . LYS A 1 196 ? -9.443 7.052 -13.803 1.00 76.50 196 LYS A O 1
ATOM 1525 N N . SER A 1 197 ? -9.582 7.057 -16.047 1.00 73.06 197 SER A N 1
ATOM 1526 C CA . SER A 1 197 ? -10.463 5.890 -16.127 1.00 73.06 197 SER A CA 1
ATOM 1527 C C . SER A 1 197 ? -9.747 4.605 -15.687 1.00 73.06 197 SER A C 1
ATOM 1529 O O . SER A 1 197 ? -8.528 4.464 -15.831 1.00 73.06 197 SER A O 1
ATOM 1531 N N . LYS A 1 198 ? -10.519 3.655 -15.152 1.00 71.06 198 LYS A N 1
ATOM 1532 C CA . LYS A 1 198 ? -10.097 2.298 -14.776 1.00 71.06 198 LYS A CA 1
ATOM 1533 C C . LYS A 1 198 ? -11.001 1.285 -15.481 1.00 71.06 198 LYS A C 1
ATOM 1535 O O . LYS A 1 198 ? -12.177 1.562 -15.670 1.00 71.06 198 LYS A O 1
ATOM 1540 N N . GLY A 1 199 ? -10.470 0.115 -15.836 1.00 54.66 199 GLY A N 1
ATOM 1541 C CA . GLY A 1 199 ? -11.278 -1.034 -16.278 1.00 54.66 199 GLY A CA 1
ATOM 1542 C C . GLY A 1 199 ? -11.364 -1.318 -17.782 1.00 54.66 199 GLY A C 1
ATOM 1543 O O . GLY A 1 199 ? -11.970 -2.317 -18.136 1.00 54.66 199 GLY A O 1
ATOM 1544 N N . ASP A 1 200 ? -10.728 -0.538 -18.661 1.00 44.12 200 ASP A N 1
ATOM 1545 C CA . ASP A 1 200 ? -10.757 -0.797 -20.117 1.00 44.12 200 ASP A CA 1
ATOM 1546 C C . ASP A 1 200 ? -9.478 -1.501 -20.618 1.00 44.12 200 ASP A C 1
ATOM 1548 O O . ASP A 1 200 ? -8.860 -1.123 -21.611 1.00 44.12 200 ASP A O 1
ATOM 1552 N N . TYR A 1 201 ? -9.025 -2.512 -19.869 1.00 46.91 201 TYR A N 1
ATOM 1553 C CA . TYR A 1 201 ? -7.828 -3.292 -20.196 1.00 46.91 201 TYR A CA 1
ATOM 1554 C C . TYR A 1 201 ? -8.233 -4.716 -20.557 1.00 46.91 201 TYR A C 1
ATOM 1556 O O . TYR A 1 201 ? -8.131 -5.643 -19.755 1.00 46.91 201 TYR A O 1
ATOM 1564 N N . ASN A 1 202 ? -8.736 -4.870 -21.782 1.00 40.22 202 ASN A N 1
ATOM 1565 C CA . ASN A 1 202 ? -9.086 -6.169 -22.341 1.00 40.22 202 ASN A CA 1
ATOM 1566 C C . ASN A 1 202 ? -7.841 -7.078 -22.340 1.00 40.22 202 ASN A C 1
ATOM 1568 O O . ASN A 1 202 ? -6.781 -6.693 -22.851 1.00 40.22 202 ASN A O 1
ATOM 1572 N N . SER A 1 203 ? -7.966 -8.285 -21.777 1.00 44.59 203 SER A N 1
ATOM 1573 C CA . SER A 1 203 ? -6.856 -9.225 -21.550 1.00 44.59 203 SER A CA 1
ATOM 1574 C C . SER A 1 203 ? -6.147 -9.695 -22.829 1.00 44.59 203 SER A C 1
ATOM 1576 O O . SER A 1 203 ? -5.021 -10.182 -22.759 1.00 44.59 203 SER A O 1
ATOM 1578 N N . ASP A 1 204 ? -6.770 -9.481 -23.990 1.00 45.44 204 ASP A N 1
ATOM 1579 C CA . ASP A 1 204 ? -6.268 -9.849 -25.320 1.00 45.44 204 ASP A CA 1
ATOM 1580 C C . ASP A 1 204 ? -5.660 -8.677 -26.102 1.00 45.44 204 ASP A C 1
ATOM 1582 O O . ASP A 1 204 ? -5.486 -8.749 -27.323 1.00 45.44 204 ASP A O 1
ATOM 1586 N N . THR A 1 205 ? -5.321 -7.565 -25.440 1.00 54.28 205 THR A N 1
ATOM 1587 C CA . THR A 1 205 ? -4.712 -6.434 -26.146 1.00 54.28 205 THR A CA 1
ATOM 1588 C C . THR A 1 205 ? -3.355 -6.852 -26.721 1.00 54.28 205 THR A C 1
ATOM 1590 O O . THR A 1 205 ? -2.350 -6.953 -26.017 1.00 54.28 205 THR A O 1
ATOM 1593 N N . LYS A 1 206 ? -3.316 -7.100 -28.034 1.00 66.88 206 LYS A N 1
ATOM 1594 C CA . LYS A 1 206 ? -2.084 -7.380 -28.773 1.00 66.88 206 LYS A CA 1
ATOM 1595 C C . LYS A 1 206 ? -1.225 -6.112 -28.803 1.00 66.88 206 LYS A C 1
ATOM 1597 O O . LYS A 1 206 ? -1.453 -5.210 -29.613 1.00 66.88 206 LYS A O 1
ATOM 1602 N N . ILE A 1 207 ? -0.294 -6.029 -27.855 1.00 77.06 207 ILE A N 1
ATOM 1603 C CA . ILE A 1 207 ? 0.655 -4.917 -27.675 1.00 77.06 207 ILE A CA 1
ATOM 1604 C C . ILE A 1 207 ? 1.921 -5.072 -28.521 1.00 77.06 207 ILE A C 1
ATOM 1606 O O . ILE A 1 207 ? 2.613 -4.098 -28.793 1.00 77.06 207 ILE A O 1
ATOM 1610 N N . GLU A 1 208 ? 2.226 -6.296 -28.938 1.00 85.06 208 GLU A N 1
ATOM 1611 C CA . GLU A 1 208 ? 3.398 -6.604 -29.751 1.00 85.06 208 GLU A CA 1
ATOM 1612 C C . GLU A 1 208 ? 3.264 -5.938 -31.122 1.00 85.06 208 GLU A C 1
ATOM 1614 O O . GLU A 1 208 ? 2.201 -5.974 -31.747 1.00 85.06 208 GLU A O 1
ATOM 1619 N N . GLY A 1 209 ? 4.343 -5.305 -31.579 1.00 84.44 209 GLY A N 1
ATOM 1620 C CA . GLY A 1 209 ? 4.357 -4.505 -32.802 1.00 84.44 209 GLY A CA 1
ATOM 1621 C C . GLY A 1 209 ? 3.905 -3.050 -32.634 1.00 84.44 209 GLY A C 1
ATOM 1622 O O . GLY A 1 209 ? 4.051 -2.282 -33.581 1.00 84.44 209 GLY A O 1
ATOM 1623 N N . ARG A 1 210 ? 3.410 -2.639 -31.458 1.00 86.25 210 ARG A N 1
ATOM 1624 C CA . ARG A 1 210 ? 3.102 -1.227 -31.162 1.00 86.25 210 ARG A CA 1
ATOM 1625 C C . ARG A 1 210 ? 4.323 -0.490 -30.632 1.00 86.25 210 ARG A C 1
ATOM 1627 O O . ARG A 1 210 ? 5.221 -1.109 -30.051 1.00 86.25 210 ARG A O 1
ATOM 1634 N N . ASN A 1 211 ? 4.345 0.832 -30.785 1.00 87.06 211 ASN A N 1
ATOM 1635 C CA . ASN A 1 211 ? 5.354 1.649 -30.125 1.00 87.06 211 ASN A CA 1
ATOM 1636 C C . ASN A 1 211 ? 5.069 1.729 -28.616 1.00 87.06 211 ASN A C 1
ATOM 1638 O O . ASN A 1 211 ? 3.942 1.987 -28.196 1.00 87.06 211 ASN A O 1
ATOM 1642 N N . ILE A 1 212 ? 6.093 1.536 -27.785 1.00 83.81 212 ILE A N 1
ATOM 1643 C CA . ILE A 1 212 ? 5.955 1.544 -26.325 1.00 83.81 212 ILE A CA 1
ATOM 1644 C C . ILE A 1 212 ? 5.407 2.872 -25.784 1.00 83.81 212 ILE A C 1
ATOM 1646 O O . ILE A 1 212 ? 4.697 2.868 -24.779 1.00 83.81 212 ILE A O 1
ATOM 1650 N N . PHE A 1 213 ? 5.661 3.992 -26.468 1.00 81.81 213 PHE A N 1
ATOM 1651 C CA . PHE A 1 213 ? 5.167 5.307 -26.063 1.00 81.81 213 PHE A CA 1
ATOM 1652 C C . PHE A 1 213 ? 3.682 5.542 -26.377 1.00 81.81 213 PHE A C 1
ATOM 1654 O O . PHE A 1 213 ? 3.087 6.440 -25.787 1.00 81.81 213 PHE A O 1
ATOM 1661 N N . GLU A 1 214 ? 3.058 4.724 -27.233 1.00 74.38 214 GLU A N 1
ATOM 1662 C CA . GLU A 1 214 ? 1.596 4.738 -27.420 1.00 74.38 214 GLU A CA 1
ATOM 1663 C C . GLU A 1 214 ? 0.868 4.224 -26.173 1.00 74.38 214 GLU A C 1
ATOM 1665 O O . GLU A 1 214 ? -0.232 4.673 -25.859 1.00 74.38 214 GLU A O 1
ATOM 1670 N N . LEU A 1 215 ? 1.490 3.282 -25.458 1.00 70.12 215 LEU A N 1
ATOM 1671 C CA . LEU A 1 215 ? 0.959 2.705 -24.223 1.00 70.12 215 LEU A CA 1
ATOM 1672 C C . LEU A 1 215 ? 1.434 3.486 -22.991 1.00 70.12 215 LEU A C 1
ATOM 1674 O O . LEU A 1 215 ? 0.682 3.671 -22.035 1.00 70.12 215 LEU A O 1
ATOM 1678 N N . TYR A 1 216 ? 2.678 3.969 -23.025 1.00 72.69 216 TYR A N 1
ATOM 1679 C CA . TYR A 1 216 ? 3.328 4.658 -21.915 1.00 72.69 216 TYR A CA 1
ATOM 1680 C C . TYR A 1 216 ? 3.931 5.991 -22.369 1.00 72.69 216 TYR A C 1
ATOM 1682 O O . TYR A 1 216 ? 5.119 6.042 -22.692 1.00 72.69 216 TYR A O 1
ATOM 1690 N N . PRO A 1 217 ? 3.158 7.092 -22.339 1.00 68.12 217 PRO A N 1
ATOM 1691 C CA . PRO A 1 217 ? 3.641 8.410 -22.744 1.00 68.12 217 PRO A CA 1
ATOM 1692 C C . PRO A 1 217 ? 4.911 8.826 -21.992 1.00 68.12 217 PRO A C 1
ATOM 1694 O O . PRO A 1 217 ? 5.031 8.606 -20.776 1.00 68.12 217 PRO A O 1
ATOM 1697 N N . ALA A 1 218 ? 5.866 9.414 -22.715 1.00 71.88 218 ALA A N 1
ATOM 1698 C CA . ALA A 1 218 ? 7.205 9.724 -22.212 1.00 71.88 218 ALA A CA 1
ATOM 1699 C C . ALA A 1 218 ? 7.190 10.743 -21.061 1.00 71.88 218 ALA A C 1
ATOM 1701 O O . ALA A 1 218 ? 8.027 10.677 -20.160 1.00 71.88 218 ALA A O 1
ATOM 1702 N N . GLU A 1 219 ? 6.212 11.650 -21.048 1.00 65.31 219 GLU A N 1
ATOM 1703 C CA . GLU A 1 219 ? 6.083 12.728 -20.064 1.00 65.31 219 GLU A CA 1
ATOM 1704 C C . GLU A 1 219 ? 5.800 12.199 -18.654 1.00 65.31 219 GLU A C 1
ATOM 1706 O O . GLU A 1 219 ? 6.129 12.850 -17.661 1.00 65.31 219 GLU A O 1
ATOM 1711 N N . THR A 1 220 ? 5.181 11.019 -18.553 1.00 55.34 220 THR A N 1
ATOM 1712 C CA . THR A 1 220 ? 4.764 10.425 -17.276 1.00 55.34 220 THR A CA 1
ATOM 1713 C C . THR A 1 220 ? 5.526 9.157 -16.903 1.00 55.34 220 THR A C 1
ATOM 1715 O O . THR A 1 220 ? 5.396 8.695 -15.773 1.00 55.34 220 THR A O 1
ATOM 1718 N N . ASN A 1 221 ? 6.333 8.593 -17.809 1.00 66.62 221 ASN A N 1
ATOM 1719 C CA . ASN A 1 221 ? 6.952 7.275 -17.634 1.00 66.62 221 ASN A CA 1
ATOM 1720 C C . ASN A 1 221 ? 8.476 7.314 -17.830 1.00 66.62 221 ASN A C 1
ATOM 1722 O O . ASN A 1 221 ? 9.020 6.761 -18.784 1.00 66.62 221 ASN A O 1
ATOM 1726 N N . SER A 1 222 ? 9.193 7.922 -16.882 1.00 76.44 222 SER A N 1
ATOM 1727 C CA . SER A 1 222 ? 10.660 8.067 -16.939 1.00 76.44 222 SER A CA 1
ATOM 1728 C C . SER A 1 222 ? 11.421 6.738 -17.056 1.00 76.44 222 SER A C 1
ATOM 1730 O O . SER A 1 222 ? 12.462 6.673 -17.704 1.00 76.44 222 SER A O 1
ATOM 1732 N N . HIS A 1 223 ? 10.895 5.656 -16.478 1.00 80.75 223 HIS A N 1
ATOM 1733 C CA . HIS A 1 223 ? 11.484 4.319 -16.573 1.00 80.75 223 HIS A CA 1
ATOM 1734 C C . HIS A 1 223 ? 11.357 3.709 -17.981 1.00 80.75 223 HIS A C 1
ATOM 1736 O O . HIS A 1 223 ? 12.222 2.929 -18.375 1.00 80.75 223 HIS A O 1
ATOM 1742 N N . ILE A 1 224 ? 10.326 4.089 -18.745 1.00 86.00 224 ILE A N 1
ATOM 1743 C CA . ILE A 1 224 ? 10.151 3.703 -20.154 1.00 86.00 224 ILE A CA 1
ATOM 1744 C C . ILE A 1 224 ? 11.091 4.508 -21.050 1.00 86.00 224 ILE A C 1
ATOM 1746 O O . ILE A 1 224 ? 11.683 3.950 -21.971 1.00 86.00 224 ILE A O 1
ATOM 1750 N N . VAL A 1 225 ? 11.306 5.789 -20.736 1.00 87.00 225 VAL A N 1
ATOM 1751 C CA . VAL A 1 225 ? 12.317 6.612 -21.417 1.00 87.00 225 VAL A CA 1
ATOM 1752 C C . VAL A 1 225 ? 13.713 6.011 -21.231 1.00 87.00 225 VAL A C 1
ATOM 1754 O O . VAL A 1 225 ? 14.400 5.763 -22.214 1.00 87.00 225 VAL A O 1
ATOM 1757 N N . GLU A 1 226 ? 14.098 5.661 -19.998 1.00 90.12 226 GLU A N 1
ATOM 1758 C CA . GLU A 1 226 ? 15.380 4.991 -19.712 1.00 90.12 226 GLU A CA 1
ATOM 1759 C C . GLU A 1 226 ? 15.509 3.645 -20.449 1.00 90.12 226 GLU A C 1
ATOM 1761 O O . GLU A 1 226 ? 16.588 3.291 -20.928 1.00 90.12 226 GLU A O 1
ATOM 1766 N N . PHE A 1 227 ? 14.407 2.899 -20.573 1.00 93.38 227 PHE A N 1
ATOM 1767 C CA . PHE A 1 227 ? 14.365 1.644 -21.320 1.00 93.38 227 PHE A CA 1
ATOM 1768 C C . PHE A 1 227 ? 14.615 1.858 -22.823 1.00 93.38 227 PHE A C 1
ATOM 1770 O O . PHE A 1 227 ? 15.459 1.180 -23.417 1.00 93.38 227 PHE A O 1
ATOM 1777 N N . PHE A 1 228 ? 13.947 2.843 -23.423 1.00 94.31 228 PHE A N 1
ATOM 1778 C CA . PHE A 1 228 ? 14.142 3.233 -24.819 1.00 94.31 228 PHE A CA 1
ATOM 1779 C C . PHE A 1 228 ? 15.539 3.804 -25.089 1.00 94.31 228 PHE A C 1
ATOM 1781 O O . PHE A 1 228 ? 16.162 3.497 -26.110 1.00 94.31 228 PHE A O 1
ATOM 1788 N N . ASP A 1 229 ? 16.076 4.592 -24.162 1.00 94.31 229 ASP A N 1
ATOM 1789 C CA . ASP A 1 229 ? 17.432 5.118 -24.261 1.00 94.31 229 ASP A CA 1
ATOM 1790 C C . ASP A 1 229 ? 18.466 3.992 -24.211 1.00 94.31 229 ASP A C 1
ATOM 1792 O O . ASP A 1 229 ? 19.430 4.017 -24.977 1.00 94.31 229 ASP A O 1
ATOM 1796 N N . ALA A 1 230 ? 18.260 2.951 -23.399 1.00 93.19 230 ALA A N 1
ATOM 1797 C CA . ALA A 1 230 ? 19.142 1.785 -23.402 1.00 93.19 230 ALA A CA 1
ATOM 1798 C C . ALA A 1 230 ? 19.107 1.047 -24.746 1.00 93.19 230 ALA A C 1
ATOM 1800 O O . ALA A 1 230 ? 20.171 0.706 -25.267 1.00 93.19 230 ALA A O 1
ATOM 1801 N N . ALA A 1 231 ? 17.922 0.886 -25.349 1.00 94.38 231 ALA A N 1
ATOM 1802 C CA . ALA A 1 231 ? 17.766 0.309 -26.690 1.00 94.38 231 ALA A CA 1
ATOM 1803 C C . ALA A 1 231 ? 18.502 1.112 -27.782 1.00 94.38 231 ALA A C 1
ATOM 1805 O O . ALA A 1 231 ? 18.862 0.559 -28.819 1.00 94.38 231 ALA A O 1
ATOM 1806 N N . ASN A 1 232 ? 18.774 2.396 -27.528 1.00 94.25 232 ASN A N 1
ATOM 1807 C CA . ASN A 1 232 ? 19.501 3.310 -28.411 1.00 94.25 232 ASN A CA 1
ATOM 1808 C C . ASN A 1 232 ? 20.933 3.616 -27.943 1.00 94.25 232 ASN A C 1
ATOM 1810 O O . ASN A 1 232 ? 21.547 4.571 -28.411 1.00 94.25 232 ASN A O 1
ATOM 1814 N N . ASN A 1 233 ? 21.469 2.834 -27.003 1.00 92.19 233 ASN A N 1
ATOM 1815 C CA . ASN A 1 233 ? 22.796 3.035 -26.415 1.00 92.19 233 ASN A CA 1
ATOM 1816 C C . ASN A 1 233 ? 23.019 4.393 -25.715 1.00 92.19 233 ASN A C 1
ATOM 1818 O O . ASN A 1 233 ? 24.158 4.805 -25.511 1.00 92.19 233 ASN A O 1
ATOM 1822 N N . ARG A 1 234 ? 21.942 5.080 -25.331 1.00 93.00 234 ARG A N 1
ATOM 1823 C CA . ARG A 1 234 ? 21.952 6.361 -24.610 1.00 93.00 234 ARG A CA 1
ATOM 1824 C C . ARG A 1 234 ? 21.839 6.202 -23.092 1.00 93.00 234 ARG A C 1
ATOM 1826 O O . ARG A 1 234 ? 22.140 7.141 -22.366 1.00 93.00 234 ARG A O 1
ATOM 1833 N N . ALA A 1 235 ? 21.479 5.009 -22.614 1.00 91.56 235 ALA A N 1
ATOM 1834 C CA . ALA A 1 235 ? 21.497 4.650 -21.196 1.00 91.56 235 ALA A CA 1
ATOM 1835 C C . ALA A 1 235 ? 22.348 3.388 -20.931 1.00 91.56 235 ALA A C 1
ATOM 1837 O O . ALA A 1 235 ? 22.493 2.528 -21.817 1.00 91.56 235 ALA A O 1
ATOM 1838 N N . PRO A 1 236 ? 22.945 3.262 -19.729 1.00 92.94 236 PRO A N 1
ATOM 1839 C CA . PRO A 1 236 ? 23.676 2.066 -19.328 1.00 92.94 236 PRO A CA 1
ATOM 1840 C C . PRO A 1 236 ? 22.729 0.903 -19.005 1.00 92.94 236 PRO A C 1
ATOM 1842 O O . PRO A 1 236 ? 21.568 1.093 -18.643 1.00 92.94 236 PRO A O 1
ATOM 1845 N N . GLU A 1 237 ? 23.255 -0.315 -19.101 1.00 94.25 237 GLU A N 1
ATOM 1846 C CA . GLU A 1 237 ? 22.604 -1.493 -18.526 1.00 94.25 237 GLU A CA 1
ATOM 1847 C C . GLU A 1 237 ? 22.668 -1.449 -16.999 1.00 94.25 237 GLU A C 1
ATOM 1849 O O . GLU A 1 237 ? 23.574 -0.853 -16.412 1.00 94.25 237 GLU A O 1
ATOM 1854 N N . TYR A 1 238 ? 21.725 -2.116 -16.342 1.00 94.38 238 TYR A N 1
ATOM 1855 C CA . TYR A 1 238 ? 21.763 -2.289 -14.895 1.00 94.38 238 TYR A CA 1
ATOM 1856 C C . TYR A 1 238 ? 21.139 -3.614 -14.481 1.00 94.38 238 TYR A C 1
ATOM 1858 O O . TYR A 1 238 ? 20.326 -4.207 -15.188 1.00 94.38 238 TYR A O 1
ATOM 1866 N N . SER A 1 239 ? 21.502 -4.066 -13.288 1.00 93.62 239 SER A N 1
ATOM 1867 C CA . SER A 1 239 ? 20.991 -5.295 -12.695 1.00 93.62 239 SER A CA 1
ATOM 1868 C C . SER A 1 239 ? 20.437 -5.001 -11.309 1.00 93.62 239 SER A C 1
ATOM 1870 O O . SER A 1 239 ? 21.052 -4.256 -10.546 1.00 93.62 239 SER A O 1
ATOM 1872 N N . LYS A 1 240 ? 19.283 -5.595 -10.991 1.00 89.44 240 LYS A N 1
ATOM 1873 C CA . LYS A 1 240 ? 18.657 -5.574 -9.659 1.00 89.44 240 LYS A CA 1
ATOM 1874 C C . LYS A 1 240 ? 18.436 -4.170 -9.069 1.00 89.44 240 LYS A C 1
ATOM 1876 O O . LYS A 1 240 ? 18.541 -3.980 -7.859 1.00 89.44 240 LYS A O 1
ATOM 1881 N N . LYS A 1 241 ? 18.102 -3.184 -9.903 1.00 88.69 241 LYS A N 1
ATOM 1882 C CA . LYS A 1 241 ? 17.786 -1.820 -9.458 1.00 88.69 241 LYS A CA 1
ATOM 1883 C C . LYS A 1 241 ? 16.342 -1.757 -8.965 1.00 88.69 241 LYS A C 1
ATOM 1885 O O . LYS A 1 241 ? 15.437 -2.210 -9.660 1.00 88.69 241 LYS A O 1
ATOM 1890 N N . LEU A 1 242 ? 16.127 -1.185 -7.785 1.00 83.56 242 LEU A N 1
ATOM 1891 C CA . LEU A 1 242 ? 14.788 -1.009 -7.225 1.00 83.56 242 LEU A CA 1
ATOM 1892 C C . LEU A 1 242 ? 14.064 0.146 -7.920 1.00 83.56 242 LEU A C 1
ATOM 1894 O O . LEU A 1 242 ? 14.630 1.232 -8.064 1.00 83.56 242 LEU A O 1
ATOM 1898 N N . LYS A 1 243 ? 12.828 -0.093 -8.360 1.00 78.88 243 LYS A N 1
ATOM 1899 C CA . LYS A 1 243 ? 11.961 0.900 -9.005 1.00 78.88 243 LYS A CA 1
ATOM 1900 C C . LYS A 1 243 ? 10.507 0.680 -8.616 1.00 78.88 243 LYS A C 1
ATOM 1902 O O . LYS A 1 243 ? 10.113 -0.432 -8.291 1.00 78.88 243 LYS A O 1
ATOM 1907 N N . ILE A 1 244 ? 9.704 1.732 -8.698 1.00 70.38 244 ILE A N 1
ATOM 1908 C CA . ILE A 1 244 ? 8.250 1.634 -8.558 1.00 70.38 244 ILE A CA 1
ATOM 1909 C C . ILE A 1 244 ? 7.649 1.742 -9.958 1.00 70.38 244 ILE A C 1
ATOM 1911 O O . ILE A 1 244 ? 7.847 2.754 -10.632 1.00 70.38 244 ILE A O 1
ATOM 1915 N N . ILE A 1 245 ? 6.937 0.704 -10.394 1.00 70.44 245 ILE A N 1
ATOM 1916 C CA . ILE A 1 245 ? 6.238 0.662 -11.686 1.00 70.44 245 ILE A CA 1
ATOM 1917 C C . ILE A 1 245 ? 4.762 0.462 -11.375 1.00 70.44 245 ILE A C 1
ATOM 1919 O O . ILE A 1 245 ? 4.403 -0.504 -10.712 1.00 70.44 245 ILE A O 1
ATOM 1923 N N . ASN A 1 246 ? 3.917 1.417 -11.775 1.00 61.50 246 ASN A N 1
ATOM 1924 C CA . ASN A 1 246 ? 2.488 1.422 -11.439 1.00 61.50 246 ASN A CA 1
ATOM 1925 C C . ASN A 1 246 ? 2.201 1.172 -9.947 1.00 61.50 246 ASN A C 1
ATOM 1927 O O . ASN A 1 246 ? 1.247 0.489 -9.592 1.00 61.50 246 ASN A O 1
ATOM 1931 N N . GLY A 1 247 ? 3.027 1.731 -9.056 1.00 57.34 247 GLY A N 1
ATOM 1932 C CA . GLY A 1 247 ? 2.873 1.587 -7.601 1.00 57.34 247 GLY A CA 1
ATOM 1933 C C . GLY A 1 247 ? 3.268 0.225 -7.041 1.00 57.34 247 GLY A C 1
ATOM 1934 O O . GLY A 1 247 ? 3.203 0.045 -5.832 1.00 57.34 247 GLY A O 1
ATOM 1935 N N . ILE A 1 248 ? 3.712 -0.703 -7.886 1.00 64.19 248 ILE A N 1
ATOM 1936 C CA . ILE A 1 248 ? 4.278 -1.974 -7.453 1.00 64.19 248 ILE A CA 1
ATOM 1937 C C . ILE A 1 248 ? 5.778 -1.750 -7.220 1.00 64.19 248 ILE A C 1
ATOM 1939 O O . ILE A 1 248 ? 6.469 -1.248 -8.121 1.00 64.19 248 ILE A O 1
ATOM 1943 N N . PRO A 1 249 ? 6.315 -2.069 -6.031 1.00 69.06 249 PRO A N 1
ATOM 1944 C CA . PRO A 1 249 ? 7.750 -2.104 -5.820 1.00 69.06 249 PRO A CA 1
ATOM 1945 C C . PRO A 1 249 ? 8.350 -3.264 -6.612 1.00 69.06 249 PRO A C 1
ATOM 1947 O O . PRO A 1 249 ? 7.979 -4.426 -6.458 1.00 69.06 249 PRO A O 1
ATOM 1950 N N . THR A 1 250 ? 9.308 -2.939 -7.469 1.00 82.75 250 THR A N 1
ATOM 1951 C CA . THR A 1 250 ? 9.895 -3.888 -8.411 1.00 82.75 250 THR A CA 1
ATOM 1952 C C . THR A 1 250 ? 11.412 -3.896 -8.345 1.00 82.75 250 THR A C 1
ATOM 1954 O O . THR A 1 250 ? 12.067 -2.871 -8.128 1.00 82.75 250 THR A O 1
ATOM 1957 N N . ARG A 1 251 ? 11.990 -5.069 -8.593 1.00 90.88 251 ARG A N 1
ATOM 1958 C CA . ARG A 1 251 ? 13.412 -5.242 -8.876 1.00 90.88 251 ARG A CA 1
ATOM 1959 C C . ARG A 1 251 ? 13.592 -5.368 -10.384 1.00 90.88 251 ARG A C 1
ATOM 1961 O O . ARG A 1 251 ? 13.200 -6.359 -10.985 1.00 90.88 251 ARG A O 1
ATOM 1968 N N . CYS A 1 252 ? 14.193 -4.348 -10.987 1.00 92.69 252 CYS A N 1
ATOM 1969 C CA . CYS A 1 252 ? 14.369 -4.236 -12.429 1.00 92.69 252 CYS A CA 1
ATOM 1970 C C . CYS A 1 252 ? 15.805 -4.564 -12.853 1.00 92.69 252 CYS A C 1
ATOM 1972 O O . CYS A 1 252 ? 16.773 -4.118 -12.229 1.00 92.69 252 CYS A O 1
ATOM 1974 N N . SER A 1 253 ? 15.953 -5.265 -13.972 1.00 95.00 253 SER A N 1
ATOM 1975 C CA . SER A 1 253 ? 17.221 -5.444 -14.680 1.00 95.00 253 SER A CA 1
ATOM 1976 C C . SER A 1 253 ? 17.032 -5.100 -16.150 1.00 95.00 253 SER A C 1
ATOM 1978 O O . SER A 1 253 ? 16.085 -5.560 -16.777 1.00 95.00 253 SER A O 1
ATOM 1980 N N . LEU A 1 254 ? 17.934 -4.294 -16.696 1.00 96.06 254 LEU A N 1
ATOM 1981 C CA . LEU A 1 254 ? 17.872 -3.786 -18.058 1.00 96.06 254 LEU A CA 1
ATOM 1982 C C . LEU A 1 254 ? 19.116 -4.223 -18.819 1.00 96.06 254 LEU A C 1
ATOM 1984 O O . LEU A 1 254 ? 20.230 -3.883 -18.417 1.00 96.06 254 LEU A O 1
ATOM 1988 N N . LYS A 1 255 ? 18.914 -4.955 -19.915 1.00 95.31 255 LYS A N 1
ATOM 1989 C CA . LYS A 1 255 ? 19.979 -5.458 -20.789 1.00 95.31 255 LYS A CA 1
ATOM 1990 C C . LYS A 1 255 ? 19.732 -5.071 -22.236 1.00 95.31 255 LYS A C 1
ATOM 1992 O O . LYS A 1 255 ? 18.595 -5.110 -22.693 1.00 95.31 255 LYS A O 1
ATOM 1997 N N . LYS A 1 256 ? 20.783 -4.742 -22.977 1.00 95.06 256 LYS A N 1
ATOM 1998 C CA . LYS A 1 256 ? 20.723 -4.550 -24.427 1.00 95.06 256 LYS A CA 1
ATOM 1999 C C . LYS A 1 256 ? 20.820 -5.916 -25.099 1.00 95.06 256 LYS A C 1
ATOM 2001 O O . LYS A 1 256 ? 21.420 -6.843 -24.557 1.00 95.06 256 LYS A O 1
ATOM 2006 N N . TYR A 1 257 ? 20.232 -6.051 -26.280 1.00 93.00 257 TYR A N 1
ATOM 2007 C CA . TYR A 1 257 ? 20.441 -7.228 -27.119 1.00 93.00 257 TYR A CA 1
ATOM 2008 C C . TYR A 1 257 ? 20.941 -6.821 -28.501 1.00 93.00 257 TYR A C 1
ATOM 2010 O O . TYR A 1 257 ? 20.642 -5.735 -29.009 1.00 93.00 257 TYR A O 1
ATOM 2018 N N . PHE A 1 258 ? 21.738 -7.707 -29.085 1.00 91.06 258 PHE A N 1
ATOM 2019 C CA . PHE A 1 258 ? 22.564 -7.429 -30.250 1.00 91.06 258 PHE A CA 1
ATOM 2020 C C . PHE A 1 258 ? 22.255 -8.415 -31.372 1.00 91.06 258 PHE A C 1
ATOM 2022 O O . PHE A 1 258 ? 21.887 -9.563 -31.125 1.00 91.06 258 PHE A O 1
ATOM 2029 N N . GLU A 1 259 ? 22.447 -7.965 -32.604 1.00 87.81 259 GLU A N 1
ATOM 2030 C CA . GLU A 1 259 ? 22.533 -8.816 -33.786 1.00 87.81 259 GLU A CA 1
ATOM 2031 C C . GLU A 1 259 ? 23.879 -8.526 -34.454 1.00 87.81 259 GLU A C 1
ATOM 2033 O O . GLU A 1 259 ? 24.101 -7.447 -35.010 1.00 87.81 259 GLU A O 1
ATOM 2038 N N . GLY A 1 260 ? 24.823 -9.459 -34.300 1.00 87.31 260 GLY A N 1
ATOM 2039 C CA . GLY A 1 260 ? 26.238 -9.182 -34.549 1.00 87.31 260 GLY A CA 1
ATOM 2040 C C . GLY A 1 260 ? 26.771 -8.120 -33.581 1.00 87.31 260 GLY A C 1
ATOM 2041 O O . GLY A 1 260 ? 26.539 -8.203 -32.378 1.00 87.31 260 GLY A O 1
ATOM 2042 N N . GLU A 1 261 ? 27.457 -7.106 -34.108 1.00 85.50 261 GLU A N 1
ATOM 2043 C CA . GLU A 1 261 ? 27.995 -5.984 -33.318 1.00 85.50 261 GLU A CA 1
ATOM 2044 C C . GLU A 1 261 ? 26.988 -4.836 -33.120 1.00 85.50 261 GLU A C 1
ATOM 2046 O O . GLU A 1 261 ? 27.247 -3.891 -32.373 1.00 85.50 261 GLU A O 1
ATOM 2051 N N . LYS A 1 262 ? 25.820 -4.892 -33.774 1.00 88.12 262 LYS A N 1
ATOM 2052 C CA . LYS A 1 262 ? 24.826 -3.816 -33.732 1.00 88.12 262 LYS A CA 1
ATOM 2053 C C . LYS A 1 262 ? 23.806 -4.057 -32.620 1.00 88.12 262 LYS A C 1
ATOM 2055 O O . LYS A 1 262 ? 23.199 -5.124 -32.539 1.00 88.12 262 LYS A O 1
ATOM 2060 N N . ILE A 1 263 ? 23.558 -3.032 -31.805 1.00 89.69 263 ILE A N 1
ATOM 2061 C CA . ILE A 1 263 ? 22.457 -3.034 -30.833 1.00 89.69 263 ILE A CA 1
ATOM 2062 C C . ILE A 1 263 ? 21.132 -3.066 -31.599 1.00 89.69 263 ILE A C 1
ATOM 2064 O O . ILE A 1 263 ? 20.862 -2.191 -32.423 1.00 89.69 263 ILE A O 1
ATOM 2068 N N . LYS A 1 264 ? 20.313 -4.085 -31.329 1.00 93.44 264 LYS A N 1
ATOM 2069 C CA . LYS A 1 264 ? 18.983 -4.264 -31.927 1.00 93.44 264 LYS A CA 1
ATOM 2070 C C . LYS A 1 264 ? 17.866 -3.746 -31.020 1.00 93.44 264 LYS A C 1
ATOM 2072 O O . LYS A 1 264 ? 16.795 -3.413 -31.525 1.00 93.44 264 LYS A O 1
ATOM 2077 N N . GLY A 1 265 ? 18.109 -3.671 -29.713 1.00 95.38 265 GLY A N 1
ATOM 2078 C CA . GLY A 1 265 ? 17.137 -3.177 -28.749 1.00 95.38 265 GLY A CA 1
ATOM 2079 C C . GLY A 1 265 ? 17.524 -3.454 -27.300 1.00 95.38 265 GLY A C 1
ATOM 2080 O O . GLY A 1 265 ? 18.700 -3.658 -26.987 1.00 95.38 265 GLY A O 1
ATOM 2081 N N . ALA A 1 266 ? 16.527 -3.478 -26.418 1.00 96.69 266 ALA A N 1
ATOM 2082 C CA . ALA A 1 266 ? 16.703 -3.785 -25.004 1.00 96.69 266 ALA A CA 1
ATOM 2083 C C . ALA A 1 266 ? 15.617 -4.727 -24.455 1.00 96.69 266 ALA A C 1
ATOM 2085 O O . ALA A 1 266 ? 14.511 -4.821 -24.985 1.00 96.69 266 ALA A O 1
ATOM 2086 N N . ILE A 1 267 ? 15.954 -5.413 -23.364 1.00 96.19 267 ILE A N 1
ATOM 2087 C CA . ILE A 1 267 ? 15.095 -6.283 -22.562 1.00 96.19 267 ILE A CA 1
ATOM 2088 C C . ILE A 1 267 ? 15.069 -5.739 -21.135 1.00 96.19 267 ILE A C 1
ATOM 2090 O O . ILE A 1 267 ? 16.117 -5.534 -20.516 1.00 96.19 267 ILE A O 1
ATOM 2094 N N . LEU A 1 268 ? 13.866 -5.548 -20.613 1.00 94.94 268 LEU A N 1
ATOM 2095 C CA . LEU A 1 268 ? 13.590 -5.193 -19.235 1.00 94.94 268 LEU A CA 1
ATOM 2096 C C . LEU A 1 268 ? 12.995 -6.412 -18.522 1.00 94.94 268 LEU A C 1
ATOM 2098 O O . LEU A 1 268 ? 11.976 -6.955 -18.944 1.00 94.94 268 LEU A O 1
ATOM 2102 N N . ILE A 1 269 ? 13.660 -6.840 -17.453 1.00 94.62 269 ILE A N 1
ATOM 2103 C CA . ILE A 1 269 ? 13.239 -7.925 -16.563 1.00 94.62 269 ILE A CA 1
ATOM 2104 C C . ILE A 1 269 ? 12.798 -7.289 -15.251 1.00 94.62 269 ILE A C 1
ATOM 2106 O O . ILE A 1 269 ? 13.532 -6.471 -14.692 1.00 94.62 269 ILE A O 1
ATOM 2110 N N . ILE A 1 270 ? 11.617 -7.648 -14.769 1.00 91.56 270 ILE A N 1
ATOM 2111 C CA . ILE A 1 270 ? 10.944 -6.985 -13.660 1.00 91.56 270 ILE A CA 1
ATOM 2112 C C . ILE A 1 270 ? 10.391 -8.043 -12.728 1.00 91.56 270 ILE A C 1
ATOM 2114 O O . ILE A 1 270 ? 9.631 -8.907 -13.134 1.00 91.56 270 ILE A O 1
ATOM 2118 N N . GLU A 1 271 ? 10.737 -7.952 -11.462 1.00 90.56 271 GLU A N 1
ATOM 2119 C CA . GLU A 1 271 ? 10.237 -8.856 -10.439 1.00 90.56 271 GLU A CA 1
ATOM 2120 C C . GLU A 1 271 ? 9.455 -8.045 -9.415 1.00 90.56 271 GLU A C 1
ATOM 2122 O O . GLU A 1 271 ? 9.951 -7.023 -8.932 1.00 90.56 271 GLU A O 1
ATOM 2127 N N . ASP A 1 272 ? 8.238 -8.483 -9.108 1.00 82.19 272 ASP A N 1
ATOM 2128 C CA . ASP A 1 272 ? 7.456 -7.946 -7.999 1.00 82.19 272 ASP A CA 1
ATOM 2129 C C . ASP A 1 272 ? 8.128 -8.357 -6.685 1.00 82.19 272 ASP A C 1
ATOM 2131 O O . ASP A 1 272 ? 8.320 -9.540 -6.411 1.00 82.19 272 ASP A O 1
ATOM 2135 N N . ILE A 1 273 ? 8.523 -7.368 -5.887 1.00 81.38 273 ILE A N 1
ATOM 2136 C CA . ILE A 1 273 ? 9.188 -7.591 -4.601 1.00 81.38 273 ILE A CA 1
ATOM 2137 C C . ILE A 1 273 ? 8.331 -7.123 -3.425 1.00 81.38 273 ILE A C 1
ATOM 2139 O O . ILE A 1 273 ? 8.866 -6.894 -2.341 1.00 81.38 273 ILE A O 1
ATOM 2143 N N . THR A 1 274 ? 7.019 -6.978 -3.619 1.00 71.75 274 THR A N 1
ATOM 2144 C CA . THR A 1 274 ? 6.080 -6.533 -2.580 1.00 71.75 274 THR A CA 1
ATOM 2145 C C . THR A 1 274 ? 6.165 -7.429 -1.348 1.00 71.75 274 THR A C 1
ATOM 2147 O O . THR A 1 274 ? 6.338 -6.932 -0.239 1.00 71.75 274 THR A O 1
ATOM 2150 N N . GLU A 1 275 ? 6.143 -8.754 -1.526 1.00 70.00 275 GLU A N 1
ATOM 2151 C CA . GLU A 1 275 ? 6.265 -9.706 -0.412 1.00 70.00 275 GLU A CA 1
ATOM 2152 C C . GLU A 1 275 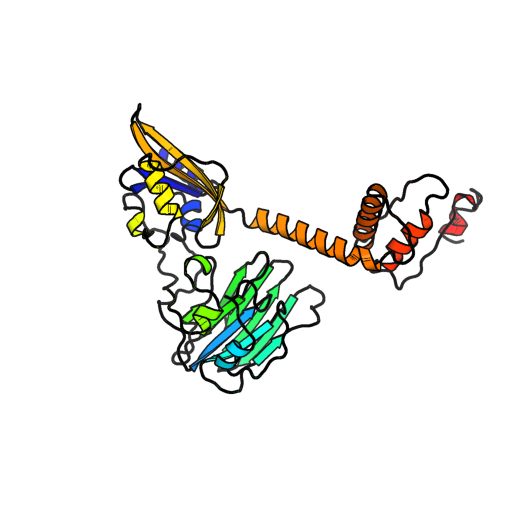? 7.611 -9.582 0.311 1.00 70.00 275 GLU A C 1
ATOM 2154 O O . GLU A 1 275 ? 7.656 -9.527 1.539 1.00 70.00 275 GLU A O 1
ATOM 2159 N N . LEU A 1 276 ? 8.713 -9.468 -0.439 1.00 68.44 276 LEU A N 1
ATOM 2160 C CA . LEU A 1 276 ? 10.046 -9.284 0.140 1.00 68.44 276 LEU A CA 1
ATOM 2161 C C . LEU A 1 276 ? 10.142 -7.977 0.935 1.00 68.44 276 LEU A C 1
ATOM 2163 O O . LEU A 1 276 ? 10.712 -7.970 2.026 1.00 68.44 276 LEU A O 1
ATOM 2167 N N . GLN A 1 277 ? 9.574 -6.882 0.425 1.00 61.31 277 GLN A N 1
ATOM 2168 C CA . GLN A 1 277 ? 9.527 -5.609 1.142 1.00 61.31 277 GLN A CA 1
ATOM 2169 C C . GLN A 1 277 ? 8.659 -5.688 2.397 1.00 61.31 277 GLN A C 1
ATOM 2171 O O . GLN A 1 277 ? 9.085 -5.210 3.447 1.00 61.31 277 GLN A O 1
ATOM 2176 N N . ASN A 1 278 ? 7.497 -6.340 2.324 1.00 59.66 278 ASN A N 1
ATOM 2177 C CA . ASN A 1 278 ? 6.622 -6.546 3.478 1.00 59.66 278 ASN A CA 1
ATOM 2178 C C . ASN A 1 278 ? 7.342 -7.309 4.593 1.00 59.66 278 ASN A C 1
ATOM 2180 O O . ASN A 1 278 ? 7.327 -6.869 5.739 1.00 59.66 278 ASN A O 1
ATOM 2184 N N . VAL A 1 279 ? 8.054 -8.388 4.254 1.00 66.50 279 VAL A N 1
ATOM 2185 C CA . VAL A 1 279 ? 8.852 -9.163 5.220 1.00 66.50 279 VAL A CA 1
ATOM 2186 C C . VAL A 1 279 ? 9.985 -8.322 5.823 1.00 66.50 279 VAL A C 1
ATOM 2188 O O . VAL A 1 279 ? 10.257 -8.402 7.023 1.00 66.50 279 VAL A O 1
ATOM 2191 N N . MET A 1 280 ? 10.662 -7.496 5.019 1.00 62.03 280 MET A N 1
ATOM 2192 C CA . MET A 1 280 ? 11.716 -6.602 5.518 1.00 62.03 280 MET A CA 1
ATOM 2193 C C . MET A 1 280 ? 11.173 -5.557 6.498 1.00 62.03 280 MET A C 1
ATOM 2195 O O . MET A 1 280 ? 11.814 -5.278 7.510 1.00 62.03 280 MET A O 1
ATOM 2199 N N . ILE A 1 281 ? 9.985 -5.026 6.230 1.00 58.84 281 ILE A N 1
ATOM 2200 C CA . ILE A 1 281 ? 9.366 -3.976 7.042 1.00 58.84 281 ILE A CA 1
ATOM 2201 C C . ILE A 1 281 ? 8.704 -4.547 8.290 1.00 58.84 281 ILE A C 1
ATOM 2203 O O . ILE A 1 281 ? 8.793 -3.944 9.354 1.00 58.84 281 ILE A O 1
ATOM 2207 N N . GLU A 1 282 ? 8.130 -5.747 8.220 1.00 59.19 282 GLU A N 1
ATOM 2208 C CA . GLU A 1 282 ? 7.702 -6.488 9.407 1.00 59.19 282 GLU A CA 1
ATOM 2209 C C . GLU A 1 282 ? 8.889 -6.743 10.345 1.00 59.19 282 GLU A C 1
ATOM 2211 O O . GLU A 1 282 ? 8.788 -6.548 11.557 1.00 59.19 282 GLU A O 1
ATOM 2216 N N . LYS A 1 283 ? 10.051 -7.101 9.787 1.00 63.06 283 LYS A N 1
ATOM 2217 C CA . LYS A 1 283 ? 11.287 -7.262 10.557 1.00 63.06 283 LYS A CA 1
ATOM 2218 C C . LYS A 1 283 ? 11.739 -5.953 11.208 1.00 63.06 283 LYS A C 1
ATOM 2220 O O . LYS A 1 283 ? 12.125 -5.991 12.376 1.00 63.06 283 LYS A O 1
ATOM 2225 N N . GLU A 1 284 ? 11.706 -4.830 10.493 1.00 59.66 284 GLU A N 1
ATOM 2226 C CA . GLU A 1 284 ? 12.042 -3.511 11.050 1.00 59.66 284 GLU A CA 1
ATOM 2227 C C . GLU A 1 284 ? 11.057 -3.094 12.144 1.00 59.66 284 GLU A C 1
ATOM 2229 O O . GLU A 1 284 ? 11.483 -2.750 13.242 1.00 59.66 284 GLU A O 1
ATOM 2234 N N . TYR A 1 285 ? 9.752 -3.235 11.909 1.00 53.38 285 TYR A N 1
ATOM 2235 C CA . TYR A 1 285 ? 8.717 -2.941 12.899 1.00 53.38 285 TYR A CA 1
ATOM 2236 C C . TYR A 1 285 ? 8.865 -3.809 14.150 1.00 53.38 285 TYR A C 1
ATOM 2238 O O . TYR A 1 285 ? 8.799 -3.312 15.272 1.00 53.38 285 TYR A O 1
ATOM 2246 N N . PHE A 1 286 ? 9.127 -5.107 13.984 1.00 57.84 286 PHE A N 1
ATOM 2247 C CA . PHE A 1 286 ? 9.397 -5.996 15.107 1.00 57.84 286 PHE A CA 1
ATOM 2248 C C . PHE A 1 286 ? 10.675 -5.580 15.843 1.00 57.84 286 PHE A C 1
ATOM 2250 O O . PHE A 1 286 ? 10.718 -5.609 17.069 1.00 57.84 286 PHE A O 1
ATOM 2257 N N . GLN A 1 287 ? 11.716 -5.146 15.129 1.00 54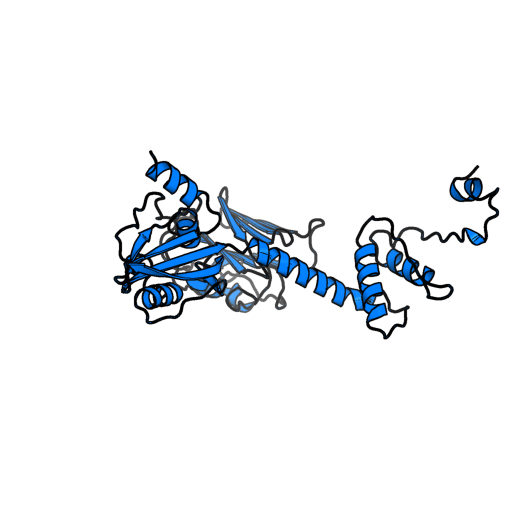.50 287 GLN A N 1
ATOM 2258 C CA . GLN A 1 287 ? 12.937 -4.615 15.738 1.00 54.50 287 GLN A CA 1
ATOM 2259 C C . GLN A 1 287 ? 12.698 -3.300 16.494 1.00 54.50 287 GLN A C 1
ATOM 2261 O O . GLN A 1 287 ? 13.230 -3.143 17.591 1.00 54.50 287 GLN A O 1
ATOM 2266 N N . GLU A 1 288 ? 11.880 -2.387 15.977 1.00 53.56 288 GLU A N 1
ATOM 2267 C CA . GLU A 1 288 ? 11.510 -1.132 16.640 1.00 53.56 288 GLU A CA 1
ATOM 2268 C C . GLU A 1 288 ? 10.582 -1.349 17.839 1.00 53.56 288 GLU A C 1
ATOM 2270 O O . GLU A 1 288 ? 10.783 -0.751 18.899 1.00 53.56 288 GLU A O 1
ATOM 2275 N N . ALA A 1 289 ? 9.611 -2.256 17.728 1.00 56.00 289 ALA A N 1
ATOM 2276 C CA . ALA A 1 289 ? 8.766 -2.687 18.838 1.00 56.00 289 ALA A CA 1
ATOM 2277 C C . ALA A 1 289 ? 9.607 -3.339 19.946 1.00 56.00 289 ALA A C 1
ATOM 2279 O O . ALA A 1 289 ? 9.396 -3.077 21.128 1.00 56.00 289 ALA A O 1
ATOM 2280 N N . LEU A 1 290 ? 10.624 -4.128 19.581 1.00 54.69 290 LEU A N 1
ATOM 2281 C CA . LEU A 1 290 ? 11.596 -4.659 20.536 1.00 54.69 290 LEU A CA 1
ATOM 2282 C C . LEU A 1 290 ? 12.452 -3.551 21.157 1.00 54.69 290 LEU A C 1
ATOM 2284 O O . LEU A 1 290 ? 12.670 -3.572 22.367 1.00 54.69 290 LEU A O 1
ATOM 2288 N N . ASN A 1 291 ? 12.924 -2.579 20.374 1.00 53.88 291 ASN A N 1
ATOM 2289 C CA . ASN A 1 291 ? 13.748 -1.473 20.872 1.00 53.88 291 ASN A CA 1
ATOM 2290 C C . ASN A 1 291 ? 12.961 -0.529 21.803 1.00 53.88 291 ASN A C 1
ATOM 2292 O O . ASN A 1 291 ? 13.492 -0.093 22.820 1.00 53.88 291 ASN A O 1
ATOM 2296 N N . SER A 1 292 ? 11.688 -0.254 21.517 1.00 51.19 292 SER A N 1
ATOM 2297 C CA . SER A 1 292 ? 10.815 0.562 22.377 1.00 51.19 292 SER A CA 1
ATOM 2298 C C . SER A 1 292 ? 10.351 -0.196 23.629 1.00 51.19 292 SER A C 1
ATOM 2300 O O . SER A 1 292 ? 10.349 0.370 24.724 1.00 51.19 292 SER A O 1
ATOM 2302 N N . ALA A 1 293 ? 10.067 -1.500 23.519 1.00 51.84 293 ALA A N 1
ATOM 2303 C CA . ALA A 1 293 ? 9.813 -2.372 24.670 1.00 51.84 293 ALA A CA 1
ATOM 2304 C C . ALA A 1 293 ? 11.065 -2.604 25.543 1.00 51.84 293 ALA A C 1
ATOM 2306 O O . ALA A 1 293 ? 10.937 -2.909 26.732 1.00 51.84 293 ALA A O 1
ATOM 2307 N N . SER A 1 294 ? 12.275 -2.406 24.998 1.00 48.16 294 SER A N 1
ATOM 2308 C CA . SER A 1 294 ? 13.543 -2.569 25.731 1.00 48.16 294 SER A CA 1
ATOM 2309 C C . SER A 1 294 ? 13.685 -1.624 26.929 1.00 48.16 294 SER A C 1
ATOM 2311 O O . SER A 1 294 ? 14.462 -1.917 27.835 1.00 48.16 294 SER A O 1
ATOM 2313 N N . LEU A 1 295 ? 12.918 -0.528 26.994 1.00 49.56 295 LEU A N 1
ATOM 2314 C CA . LEU A 1 295 ? 13.029 0.457 28.077 1.00 49.56 295 LEU A CA 1
ATOM 2315 C C . LEU A 1 295 ? 12.143 0.164 29.301 1.00 49.56 295 LEU A C 1
ATOM 2317 O O . LEU A 1 295 ? 12.448 0.642 30.394 1.00 49.56 295 LEU A O 1
ATOM 2321 N N . SER A 1 296 ? 11.068 -0.624 29.179 1.00 54.00 296 SER A N 1
ATOM 2322 C CA . SER A 1 296 ? 10.142 -0.861 30.304 1.00 54.00 296 SER A CA 1
ATOM 2323 C C . SER A 1 296 ? 10.407 -2.151 31.084 1.00 54.00 296 SER A C 1
ATOM 2325 O O . SER A 1 296 ? 10.094 -2.214 32.271 1.00 54.00 296 SER A O 1
ATOM 2327 N N . ILE A 1 297 ? 10.989 -3.167 30.442 1.00 53.94 297 ILE A N 1
ATOM 2328 C CA . ILE A 1 297 ? 11.101 -4.541 30.974 1.00 53.94 297 ILE A CA 1
ATOM 2329 C C . ILE A 1 297 ? 12.222 -4.675 32.020 1.00 53.94 297 ILE A C 1
ATOM 2331 O O . ILE A 1 297 ? 12.177 -5.549 32.887 1.00 53.94 297 ILE A O 1
ATOM 2335 N N . LEU A 1 298 ? 13.217 -3.786 31.972 1.00 57.03 298 LEU A N 1
ATOM 2336 C CA . LEU A 1 298 ? 14.477 -3.938 32.702 1.00 57.03 298 LEU A CA 1
ATOM 2337 C C . LEU A 1 298 ? 14.840 -2.747 33.586 1.00 57.03 298 LEU A C 1
ATOM 2339 O O . LEU A 1 298 ? 16.007 -2.577 33.917 1.00 57.03 298 LEU A O 1
ATOM 2343 N N . LYS A 1 299 ? 13.861 -1.967 34.064 1.00 58.53 299 LYS A N 1
ATOM 2344 C CA . LYS A 1 299 ? 14.126 -0.926 35.080 1.00 58.53 299 LYS A CA 1
ATOM 2345 C C . LYS A 1 299 ? 14.906 -1.444 36.301 1.00 58.53 299 LYS A C 1
ATOM 2347 O O . LYS A 1 299 ? 15.531 -0.650 36.992 1.00 58.53 299 LYS A O 1
ATOM 2352 N N . ASN A 1 300 ? 14.879 -2.757 36.540 1.00 61.12 300 ASN A N 1
ATOM 2353 C CA . ASN A 1 300 ? 15.530 -3.397 37.675 1.00 61.12 300 ASN A CA 1
ATOM 2354 C C . ASN A 1 300 ? 16.855 -4.099 37.333 1.00 61.12 300 ASN A C 1
ATOM 2356 O O . ASN A 1 300 ? 17.569 -4.456 38.261 1.00 61.12 300 ASN A O 1
ATOM 2360 N N . ILE A 1 301 ? 17.204 -4.315 36.058 1.00 72.00 301 ILE A N 1
ATOM 2361 C CA . ILE A 1 301 ? 18.500 -4.906 35.683 1.00 72.00 301 ILE A CA 1
ATOM 2362 C C . ILE A 1 301 ? 19.427 -3.769 35.262 1.00 72.00 301 ILE A C 1
ATOM 2364 O O . ILE A 1 301 ? 19.047 -2.927 34.461 1.00 72.00 301 ILE A O 1
ATOM 2368 N N . THR A 1 302 ? 20.655 -3.737 35.770 1.00 74.81 302 THR A N 1
ATOM 2369 C CA . THR A 1 302 ? 21.668 -2.771 35.321 1.00 74.81 302 THR A CA 1
ATOM 2370 C C . THR A 1 302 ? 22.610 -3.464 34.345 1.00 74.81 302 THR A C 1
ATOM 2372 O O . THR A 1 302 ? 23.272 -4.431 34.713 1.00 74.81 302 THR A O 1
ATOM 2375 N N . TRP A 1 303 ? 22.705 -2.979 33.106 1.00 76.19 303 TRP A N 1
ATOM 2376 C CA . TRP A 1 303 ? 23.654 -3.485 32.109 1.00 76.19 303 TRP A CA 1
ATOM 2377 C C . TRP A 1 303 ? 24.216 -2.341 31.261 1.00 76.19 303 TRP A C 1
ATOM 2379 O O . TRP A 1 303 ? 23.609 -1.277 31.155 1.00 76.19 303 TRP A O 1
ATOM 2389 N N . LYS A 1 304 ? 25.408 -2.543 30.686 1.00 70.81 304 LYS A N 1
ATOM 2390 C CA . LYS A 1 304 ? 26.088 -1.542 29.840 1.00 70.81 304 LYS A CA 1
ATOM 2391 C C . LYS A 1 304 ? 26.771 -2.119 28.597 1.00 70.81 304 LYS A C 1
ATOM 2393 O O . LYS A 1 304 ? 27.173 -1.350 27.734 1.00 70.81 304 LYS A O 1
ATOM 2398 N N . SER A 1 305 ? 26.940 -3.440 28.501 1.00 80.38 305 SER A N 1
ATOM 2399 C CA . SER A 1 305 ? 27.642 -4.062 27.374 1.00 80.38 305 SER A CA 1
ATOM 2400 C C . SER A 1 305 ? 26.696 -4.415 26.225 1.00 80.38 305 SER A C 1
ATOM 2402 O O . SER A 1 305 ? 25.560 -4.840 26.440 1.00 80.38 305 SER A O 1
ATOM 2404 N N . GLU A 1 306 ? 27.212 -4.336 24.998 1.00 73.06 306 GLU A N 1
ATOM 2405 C CA . GLU A 1 306 ? 26.511 -4.766 23.779 1.00 73.06 306 GLU A CA 1
ATOM 2406 C C . GLU A 1 306 ? 26.158 -6.268 23.816 1.00 73.06 306 GLU A C 1
ATOM 2408 O O . GLU A 1 306 ? 25.124 -6.706 23.311 1.00 73.06 306 GLU A O 1
ATOM 2413 N N . SER A 1 307 ? 26.994 -7.087 24.468 1.00 78.88 307 SER A N 1
ATOM 2414 C CA . SER A 1 307 ? 26.711 -8.511 24.681 1.00 78.88 307 SER A CA 1
ATOM 2415 C C . SER A 1 307 ? 25.455 -8.727 25.526 1.00 78.88 307 SER A C 1
ATOM 2417 O O . SER A 1 307 ? 24.617 -9.560 25.180 1.00 78.88 307 SER A O 1
ATOM 2419 N N . MET A 1 308 ? 25.280 -7.939 26.591 1.00 82.50 308 MET A N 1
ATOM 2420 C CA . MET A 1 308 ? 24.080 -7.989 27.421 1.00 82.50 308 MET A CA 1
ATOM 2421 C C . MET A 1 308 ? 22.862 -7.434 26.690 1.00 82.50 308 MET A C 1
ATOM 2423 O O . MET A 1 308 ? 21.770 -7.959 26.868 1.00 82.50 308 MET A O 1
ATOM 2427 N N . GLU A 1 309 ? 23.033 -6.450 25.807 1.00 75.75 309 GLU A N 1
ATOM 2428 C CA . GLU A 1 309 ? 21.942 -5.954 24.962 1.00 75.75 309 GLU A CA 1
ATOM 2429 C C . GLU A 1 309 ? 21.338 -7.067 24.084 1.00 75.75 309 GLU A C 1
ATOM 2431 O O . GLU A 1 309 ? 20.117 -7.168 23.943 1.00 75.75 309 GLU A O 1
ATOM 2436 N N . LYS A 1 310 ? 22.174 -7.963 23.545 1.00 79.38 310 LYS A N 1
ATOM 2437 C CA . LYS A 1 310 ? 21.715 -9.129 22.767 1.00 79.38 310 LYS A CA 1
ATOM 2438 C C . LYS A 1 310 ? 20.935 -10.119 23.636 1.00 79.38 310 LYS A C 1
ATOM 2440 O O . LYS A 1 310 ? 19.860 -10.563 23.234 1.00 79.38 310 LYS A O 1
ATOM 2445 N N . VAL A 1 311 ? 21.435 -10.417 24.839 1.00 86.25 311 VAL A N 1
ATOM 2446 C CA . VAL A 1 311 ? 20.748 -11.281 25.822 1.00 86.25 311 VAL A CA 1
ATOM 2447 C C . VAL A 1 311 ? 19.378 -10.706 26.184 1.00 86.25 311 VAL A C 1
ATOM 2449 O O . VAL A 1 311 ? 18.377 -11.421 26.169 1.00 86.25 311 VAL A O 1
ATOM 2452 N N . VAL A 1 312 ? 19.323 -9.400 26.433 1.00 79.75 312 VAL A N 1
ATOM 2453 C CA . VAL A 1 312 ? 18.092 -8.658 26.708 1.00 79.75 312 VAL A CA 1
ATOM 2454 C C . VAL A 1 312 ? 17.104 -8.784 25.552 1.00 79.75 312 VAL A C 1
ATOM 2456 O O . VAL A 1 312 ? 15.967 -9.198 25.763 1.00 79.75 312 VAL A O 1
ATOM 2459 N N . LYS A 1 313 ? 17.533 -8.515 24.315 1.00 76.81 313 LYS A N 1
ATOM 2460 C CA . LYS A 1 313 ? 16.676 -8.643 23.126 1.00 76.81 313 LYS A CA 1
ATOM 2461 C C . LYS A 1 313 ? 16.112 -10.058 22.972 1.00 76.81 313 LYS A C 1
ATOM 2463 O O . LYS A 1 313 ? 14.952 -10.216 22.596 1.00 76.81 313 LYS A O 1
ATOM 2468 N N . HIS A 1 314 ? 16.901 -11.088 23.277 1.00 85.25 314 HIS A N 1
ATOM 2469 C CA . HIS A 1 314 ? 16.432 -12.475 23.253 1.00 85.25 314 HIS A CA 1
ATOM 2470 C C . HIS A 1 314 ? 15.400 -12.760 24.347 1.00 85.25 314 HIS A C 1
ATOM 2472 O O . HIS A 1 314 ? 14.384 -13.389 24.063 1.00 85.25 314 HIS A O 1
ATOM 2478 N N . ALA A 1 315 ? 15.617 -12.257 25.562 1.00 85.94 315 ALA A N 1
ATOM 2479 C CA . ALA A 1 315 ? 14.674 -12.399 26.668 1.00 85.94 315 ALA A CA 1
ATOM 2480 C C . ALA A 1 315 ? 13.310 -11.755 26.354 1.00 85.94 315 ALA A C 1
ATOM 2482 O O . ALA A 1 315 ? 12.276 -12.370 26.606 1.00 85.94 315 ALA A O 1
ATOM 2483 N N . ILE A 1 316 ? 13.298 -10.571 25.728 1.00 80.12 316 ILE A N 1
ATOM 2484 C CA . ILE A 1 316 ? 12.061 -9.896 25.295 1.00 80.12 316 ILE A CA 1
ATOM 2485 C C . ILE A 1 316 ? 11.347 -10.700 24.206 1.00 80.12 316 ILE A C 1
ATOM 2487 O O . ILE A 1 316 ? 10.134 -10.857 24.242 1.00 80.12 316 ILE A O 1
ATOM 2491 N N . LYS A 1 317 ? 12.069 -11.249 23.223 1.00 79.12 317 LYS A N 1
ATOM 2492 C CA . LYS A 1 317 ? 11.431 -12.123 22.224 1.00 79.12 317 LYS A CA 1
ATOM 2493 C C . LYS A 1 317 ? 10.819 -13.358 22.881 1.00 79.12 317 LYS A C 1
ATOM 2495 O O . LYS A 1 317 ? 9.698 -13.730 22.553 1.00 79.12 317 LYS A O 1
ATOM 2500 N N . ALA A 1 318 ? 11.545 -13.972 23.813 1.00 85.81 318 ALA A N 1
ATOM 2501 C CA . ALA A 1 318 ? 11.097 -15.165 24.512 1.00 85.81 318 ALA A CA 1
ATOM 2502 C C . ALA A 1 318 ? 9.828 -14.910 25.344 1.00 85.81 318 ALA A C 1
ATOM 2504 O O . ALA A 1 318 ? 8.914 -15.733 25.295 1.00 85.81 318 ALA A O 1
ATOM 2505 N N . SER A 1 319 ? 9.723 -13.759 26.026 1.00 85.81 319 SER A N 1
ATOM 2506 C CA . SER A 1 319 ? 8.554 -13.398 26.849 1.00 85.81 319 SER A CA 1
ATOM 2507 C C . SER A 1 319 ? 7.247 -13.319 26.049 1.00 85.81 319 SER A C 1
ATOM 2509 O O . SER A 1 319 ? 6.177 -13.590 26.593 1.00 85.81 319 SER A O 1
ATOM 2511 N N . LYS A 1 320 ? 7.308 -12.982 24.752 1.00 82.88 320 LYS A N 1
ATOM 2512 C CA . LYS A 1 320 ? 6.130 -12.893 23.868 1.00 82.88 320 LYS A CA 1
ATOM 2513 C C . LYS A 1 320 ? 5.668 -14.242 23.317 1.00 82.88 320 LYS A C 1
ATOM 2515 O O . LYS A 1 320 ? 4.662 -14.294 22.615 1.00 82.88 320 LYS A O 1
ATOM 2520 N N . THR A 1 321 ? 6.368 -15.327 23.635 1.00 82.75 321 THR A N 1
ATOM 2521 C CA . THR A 1 321 ? 6.043 -16.679 23.165 1.00 82.75 321 THR A CA 1
ATOM 2522 C C . THR A 1 321 ? 5.649 -17.595 24.321 1.00 82.75 321 THR A C 1
ATOM 2524 O O . THR A 1 321 ? 5.894 -17.297 25.486 1.00 82.75 321 THR A O 1
ATOM 2527 N N . ASN A 1 322 ? 5.049 -18.742 23.996 1.00 84.12 322 ASN A N 1
ATOM 2528 C CA . ASN A 1 322 ? 4.738 -19.802 24.962 1.00 84.12 322 ASN A CA 1
ATOM 2529 C C . ASN A 1 322 ? 5.813 -20.908 25.012 1.00 84.12 322 ASN A C 1
ATOM 2531 O O . ASN A 1 322 ? 5.556 -21.978 25.560 1.00 84.12 322 ASN A O 1
ATOM 2535 N N . SER A 1 323 ? 6.988 -20.674 24.425 1.00 87.06 323 SER A N 1
ATOM 2536 C CA . SER A 1 323 ? 8.066 -21.661 24.328 1.00 87.06 323 SER A CA 1
ATOM 2537 C C . SER A 1 323 ? 8.849 -21.801 25.636 1.00 87.06 323 SER A C 1
ATOM 2539 O O . SER A 1 323 ? 9.013 -20.837 26.383 1.00 87.06 323 SER A O 1
ATOM 2541 N N . THR A 1 324 ? 9.396 -22.992 25.889 1.00 91.31 324 THR A N 1
ATOM 2542 C CA . THR A 1 324 ? 10.336 -23.225 26.995 1.00 91.31 324 THR A CA 1
ATOM 2543 C C . THR A 1 324 ? 11.640 -22.463 26.761 1.00 91.31 324 THR A C 1
ATOM 2545 O O . THR A 1 324 ? 12.217 -22.531 25.676 1.00 91.31 324 THR A O 1
ATOM 2548 N N . VAL A 1 325 ? 12.126 -21.759 27.787 1.00 91.19 325 VAL A N 1
ATOM 2549 C CA . VAL A 1 325 ? 13.337 -20.930 27.713 1.00 91.19 325 VAL A CA 1
ATOM 2550 C C . VAL A 1 325 ? 14.455 -21.552 28.545 1.00 91.19 325 VAL A C 1
ATOM 2552 O O . VAL A 1 325 ? 14.284 -21.785 29.739 1.00 91.19 325 VAL A O 1
ATOM 2555 N N . LEU A 1 326 ? 15.619 -21.771 27.930 1.00 94.38 326 LEU A N 1
ATOM 2556 C CA . LEU A 1 326 ? 16.842 -22.203 28.609 1.00 94.38 326 LEU A CA 1
ATOM 2557 C C . LEU A 1 326 ? 17.790 -21.009 28.782 1.00 94.38 326 LEU A C 1
ATOM 2559 O O . LEU A 1 326 ? 18.232 -20.420 27.797 1.00 94.38 326 LEU A O 1
ATOM 2563 N N . ILE A 1 327 ? 18.122 -20.666 30.030 1.00 93.44 327 ILE A N 1
ATOM 2564 C CA . ILE A 1 327 ? 19.048 -19.572 30.355 1.00 93.44 327 ILE A CA 1
ATOM 2565 C C . ILE A 1 327 ? 20.383 -20.166 30.806 1.00 93.44 327 ILE A C 1
ATOM 2567 O O . ILE A 1 327 ? 20.468 -20.800 31.857 1.00 93.44 327 ILE A O 1
ATOM 2571 N N . LEU A 1 328 ? 21.435 -19.929 30.024 1.00 92.88 328 LEU A N 1
ATOM 2572 C CA . LEU A 1 328 ? 22.788 -20.408 30.303 1.00 92.88 328 LEU A CA 1
ATOM 2573 C C . LEU A 1 328 ? 23.686 -19.276 30.804 1.00 92.88 328 LEU A C 1
ATOM 2575 O O . LEU A 1 328 ? 23.527 -18.119 30.422 1.00 92.88 328 LEU A O 1
ATOM 2579 N N . GLY A 1 329 ? 24.644 -19.624 31.661 1.00 91.44 329 GLY A N 1
ATOM 2580 C CA . GLY A 1 329 ? 25.638 -18.694 32.188 1.00 91.44 329 GLY A CA 1
ATOM 2581 C C . GLY A 1 329 ? 26.249 -19.182 33.496 1.00 91.44 329 GLY A C 1
ATOM 2582 O O . GLY A 1 329 ? 25.669 -20.019 34.194 1.00 91.44 329 GLY A O 1
ATOM 2583 N N . GLU A 1 330 ? 27.403 -18.627 33.850 1.00 91.31 330 GLU A N 1
ATOM 2584 C CA . GLU A 1 330 ? 28.136 -18.964 35.074 1.00 91.31 330 GLU A CA 1
ATOM 2585 C C . GLU A 1 330 ? 27.348 -18.635 36.352 1.00 91.31 330 GLU A C 1
ATOM 2587 O O . GLU A 1 330 ? 26.312 -17.958 36.329 1.00 91.31 330 GLU A O 1
ATOM 2592 N N . SER A 1 331 ? 27.793 -19.163 37.493 1.00 86.06 331 SER A N 1
ATOM 2593 C CA . SER A 1 331 ? 27.163 -18.860 38.781 1.00 86.06 331 SER A CA 1
ATOM 2594 C C . SER A 1 331 ? 27.230 -17.355 39.080 1.00 86.06 331 SER A C 1
ATOM 2596 O O . SER A 1 331 ? 28.220 -16.702 38.776 1.00 86.06 331 SER A O 1
ATOM 2598 N N . GLY A 1 332 ? 26.161 -16.788 39.645 1.00 84.44 332 GLY A N 1
ATOM 2599 C CA . GLY A 1 332 ? 26.115 -15.367 40.019 1.00 84.44 332 GLY A CA 1
ATOM 2600 C C . GLY A 1 332 ? 25.840 -14.360 38.890 1.00 84.44 332 GLY A C 1
ATOM 2601 O O . GLY A 1 332 ? 25.704 -13.177 39.173 1.00 84.44 332 GLY A O 1
ATOM 2602 N N . THR A 1 333 ? 25.663 -14.782 37.633 1.00 87.06 333 THR A N 1
ATOM 2603 C CA . THR A 1 333 ? 25.434 -13.867 36.486 1.00 87.06 333 THR A CA 1
ATOM 2604 C C . THR A 1 333 ? 24.002 -13.321 36.350 1.00 87.06 333 THR A C 1
ATOM 2606 O O . THR A 1 333 ? 23.660 -12.717 35.337 1.00 87.06 333 THR A O 1
ATOM 2609 N N . GLY A 1 334 ? 23.136 -13.528 37.348 1.00 86.75 334 GLY A N 1
ATOM 2610 C CA . GLY A 1 334 ? 21.778 -12.962 37.356 1.00 86.75 334 GLY A CA 1
ATOM 2611 C C . GLY A 1 334 ? 20.716 -13.744 36.567 1.00 86.75 334 GLY A C 1
ATOM 2612 O O . GLY A 1 334 ? 19.658 -13.197 36.267 1.00 86.75 334 GLY A O 1
ATOM 2613 N N . LYS A 1 335 ? 20.944 -15.030 36.262 1.00 91.81 335 LYS A N 1
ATOM 2614 C CA . LYS A 1 335 ? 19.999 -15.880 35.501 1.00 91.81 335 LYS A CA 1
ATOM 2615 C C . LYS A 1 335 ? 18.567 -15.881 36.059 1.00 91.81 335 LYS A C 1
ATOM 2617 O O . LYS A 1 335 ? 17.616 -15.761 35.293 1.00 91.81 335 LYS A O 1
ATOM 2622 N N . SER A 1 336 ? 18.411 -15.973 37.382 1.00 88.69 336 SER A N 1
ATOM 2623 C CA . SER A 1 336 ? 17.092 -15.981 38.035 1.00 88.69 336 SER A CA 1
ATOM 2624 C C . SER A 1 336 ? 16.355 -14.652 37.869 1.00 88.69 336 SER A C 1
ATOM 2626 O O . SER A 1 336 ? 15.150 -14.634 37.641 1.00 88.69 336 SER A O 1
ATOM 2628 N N . MET A 1 337 ? 17.093 -13.541 37.915 1.00 87.31 337 MET A N 1
ATOM 2629 C CA . MET A 1 337 ? 16.547 -12.202 37.708 1.00 87.31 337 MET A CA 1
ATOM 2630 C C . MET A 1 337 ? 16.060 -12.022 36.266 1.00 87.31 337 MET A C 1
ATOM 2632 O O . MET A 1 337 ? 14.986 -11.474 36.032 1.00 87.31 337 MET A O 1
ATOM 2636 N N . LEU A 1 338 ? 16.816 -12.548 35.296 1.00 89.50 338 LEU A N 1
ATOM 2637 C CA . LEU A 1 338 ? 16.409 -12.549 33.893 1.00 89.50 338 LEU A CA 1
ATOM 2638 C C . LEU A 1 338 ? 15.134 -13.382 33.670 1.00 89.50 338 LEU A C 1
ATOM 2640 O O . LEU A 1 338 ? 14.238 -12.930 32.961 1.00 89.50 338 LEU A O 1
ATOM 2644 N N . ALA A 1 339 ? 15.017 -14.554 34.305 1.00 91.31 339 ALA A N 1
ATOM 2645 C CA . ALA A 1 339 ? 13.810 -15.385 34.241 1.00 91.31 339 ALA A CA 1
ATOM 2646 C C . ALA A 1 339 ? 12.568 -14.661 34.794 1.00 91.31 339 ALA A C 1
ATOM 2648 O O . ALA A 1 339 ? 11.500 -14.698 34.183 1.00 91.31 339 ALA A O 1
ATOM 2649 N N . GLU A 1 340 ? 12.717 -13.949 35.913 1.00 89.12 340 GLU A N 1
ATOM 2650 C CA . GLU A 1 340 ? 11.637 -13.158 36.509 1.00 89.12 340 GLU A CA 1
ATOM 2651 C C . GLU A 1 340 ? 11.204 -11.998 35.593 1.00 89.12 340 GLU A C 1
ATOM 2653 O O . GLU A 1 340 ? 10.010 -11.734 35.433 1.00 89.12 340 GLU A O 1
ATOM 2658 N N . CYS A 1 341 ? 12.159 -11.327 34.940 1.00 87.44 341 CYS A N 1
ATOM 2659 C CA . CYS A 1 341 ? 11.872 -10.296 33.942 1.00 87.44 341 CYS A CA 1
ATOM 2660 C C . CYS A 1 341 ? 11.093 -10.851 32.740 1.00 87.44 341 CYS A C 1
ATOM 2662 O O . CYS A 1 341 ? 10.123 -10.226 32.310 1.00 87.44 341 CYS A O 1
ATOM 2664 N N . ILE A 1 342 ? 11.471 -12.030 32.232 1.00 89.94 342 ILE A N 1
ATOM 2665 C CA . ILE A 1 342 ? 10.745 -12.707 31.145 1.00 89.94 342 ILE A CA 1
ATOM 2666 C C . ILE A 1 342 ? 9.295 -12.982 31.564 1.00 89.94 342 ILE A C 1
ATOM 2668 O O . ILE A 1 342 ? 8.374 -12.680 30.806 1.00 89.94 342 ILE A O 1
ATOM 2672 N N . HIS A 1 343 ? 9.068 -13.490 32.782 1.00 90.00 343 HIS A N 1
ATOM 2673 C CA . HIS A 1 343 ? 7.717 -13.739 33.298 1.00 90.00 343 HIS A CA 1
ATOM 2674 C C . HIS A 1 343 ? 6.878 -12.459 33.376 1.00 90.00 343 HIS A C 1
ATOM 2676 O O . HIS A 1 343 ? 5.760 -12.428 32.856 1.00 90.00 343 HIS A O 1
ATOM 2682 N N . LYS A 1 344 ? 7.429 -11.388 33.964 1.00 85.81 344 LYS A N 1
ATOM 2683 C CA . LYS A 1 344 ? 6.744 -10.092 34.146 1.00 85.81 344 LYS A CA 1
ATOM 2684 C C . LYS A 1 344 ? 6.328 -9.423 32.834 1.00 85.81 344 LYS A C 1
ATOM 2686 O O . LYS A 1 344 ? 5.357 -8.667 32.825 1.00 85.81 344 LYS A O 1
ATOM 2691 N N . ASP A 1 345 ? 7.039 -9.693 31.744 1.00 84.12 345 ASP A N 1
ATOM 2692 C CA . ASP A 1 345 ? 6.739 -9.148 30.415 1.00 84.12 345 ASP A CA 1
ATOM 2693 C C . ASP A 1 345 ? 5.914 -10.096 29.519 1.00 84.12 345 ASP A C 1
ATOM 2695 O O . ASP A 1 345 ? 5.450 -9.718 28.436 1.00 84.12 345 ASP A O 1
ATOM 2699 N N . SER A 1 346 ? 5.693 -11.328 29.971 1.00 85.75 346 SER A N 1
ATOM 2700 C CA . SER A 1 346 ? 4.900 -12.306 29.233 1.00 85.75 346 SER A CA 1
ATOM 2701 C C . SER A 1 346 ? 3.393 -12.057 29.342 1.00 85.75 346 SER A C 1
ATOM 2703 O O . SER A 1 346 ? 2.903 -11.318 30.203 1.00 85.75 346 SER A O 1
ATOM 2705 N N . SER A 1 347 ? 2.616 -12.755 28.510 1.00 83.50 347 SER A N 1
ATOM 2706 C CA . SER A 1 347 ? 1.153 -12.834 28.652 1.00 83.50 347 SER A CA 1
ATOM 2707 C C . SER A 1 347 ? 0.711 -13.466 29.984 1.00 83.50 347 SER A C 1
ATOM 2709 O O . SER A 1 347 ? -0.436 -13.294 30.391 1.00 83.50 347 SER A O 1
ATOM 2711 N N . ARG A 1 348 ? 1.624 -14.149 30.694 1.00 87.00 348 ARG A N 1
ATOM 2712 C CA . ARG A 1 348 ? 1.393 -14.849 31.968 1.00 87.00 348 ARG A CA 1
ATOM 2713 C C . ARG A 1 348 ? 1.799 -14.038 33.198 1.00 87.00 348 ARG A C 1
ATOM 2715 O O . ARG A 1 348 ? 1.747 -14.566 34.302 1.00 87.00 348 ARG A O 1
ATOM 2722 N N . LYS A 1 349 ? 2.156 -12.760 33.042 1.00 86.50 349 LYS A N 1
ATOM 2723 C CA . LYS A 1 349 ? 2.636 -11.882 34.127 1.00 86.50 349 LYS A CA 1
ATOM 2724 C C . LYS A 1 349 ? 1.743 -11.808 35.373 1.00 86.50 349 LYS A C 1
ATOM 2726 O O . LYS A 1 349 ? 2.242 -11.537 36.457 1.00 86.50 349 LYS A O 1
ATOM 2731 N N . ASN A 1 350 ? 0.436 -12.033 35.217 1.00 86.38 350 ASN A N 1
ATOM 2732 C CA . ASN A 1 350 ? -0.532 -12.028 36.320 1.00 86.38 350 ASN A CA 1
ATOM 2733 C C . ASN A 1 350 ? -0.644 -13.392 37.031 1.00 86.38 350 ASN A C 1
ATOM 2735 O O . ASN A 1 350 ? -1.353 -13.503 38.026 1.00 86.38 350 ASN A O 1
ATOM 2739 N N . GLY A 1 351 ? -0.001 -14.434 36.502 1.00 88.69 351 GLY A N 1
ATOM 2740 C CA . GLY A 1 351 ? 0.066 -15.760 37.108 1.00 88.69 351 GLY A CA 1
ATOM 2741 C C . GLY A 1 351 ? 1.234 -15.898 38.092 1.00 88.69 351 GLY A C 1
ATOM 2742 O O . GLY A 1 351 ? 2.146 -15.061 38.098 1.00 88.69 351 GLY A O 1
ATOM 2743 N N . PRO A 1 352 ? 1.233 -16.961 38.916 1.00 90.19 352 PRO A N 1
ATOM 2744 C CA . PRO A 1 352 ? 2.300 -17.210 39.877 1.00 90.19 352 PRO A CA 1
ATOM 2745 C C . PRO A 1 352 ? 3.630 -17.496 39.169 1.00 90.19 352 PRO A C 1
ATOM 2747 O O . PRO A 1 352 ? 3.674 -18.193 38.155 1.00 90.19 352 PRO A O 1
ATOM 2750 N N . PHE A 1 353 ? 4.719 -16.978 39.736 1.00 91.12 353 PHE A N 1
ATOM 2751 C CA . PHE A 1 353 ? 6.088 -17.297 39.338 1.00 91.12 353 PHE A CA 1
ATOM 2752 C C . PHE A 1 353 ? 6.727 -18.150 40.432 1.00 91.12 353 PHE A C 1
ATOM 2754 O O . PHE A 1 353 ? 6.951 -17.667 41.541 1.00 91.12 353 PHE A O 1
ATOM 2761 N N . ILE A 1 354 ? 6.973 -19.425 40.133 1.00 89.31 354 ILE A N 1
ATOM 2762 C CA . ILE A 1 354 ? 7.491 -20.397 41.100 1.00 89.31 354 ILE A CA 1
ATOM 2763 C C . ILE A 1 354 ? 8.944 -20.708 40.741 1.00 89.31 354 ILE A C 1
ATOM 2765 O O . ILE A 1 354 ? 9.229 -21.253 39.677 1.00 89.31 354 ILE A O 1
ATOM 2769 N N . CYS A 1 355 ? 9.861 -20.357 41.640 1.00 87.75 355 CYS A N 1
ATOM 2770 C CA . CYS A 1 355 ? 11.279 -20.681 41.518 1.00 87.75 355 CYS A CA 1
ATOM 2771 C C . CYS A 1 355 ? 11.597 -21.962 42.282 1.00 87.75 355 CYS A C 1
ATOM 2773 O O . CYS A 1 355 ? 11.391 -22.017 43.492 1.00 87.75 355 CYS A O 1
ATOM 2775 N N . VAL A 1 356 ? 12.185 -22.945 41.600 1.00 86.38 356 VAL A N 1
ATOM 2776 C CA . VAL A 1 356 ? 12.646 -24.191 42.223 1.00 86.38 356 VAL A CA 1
ATOM 2777 C C . VAL A 1 356 ? 14.154 -24.322 42.048 1.00 86.38 356 VAL A C 1
ATOM 2779 O O . VAL A 1 356 ? 14.660 -24.409 40.928 1.00 86.38 356 VAL A O 1
ATOM 2782 N N . ASN A 1 357 ? 14.891 -24.341 43.160 1.00 84.56 357 ASN A N 1
ATOM 2783 C CA . ASN A 1 357 ? 16.319 -24.638 43.142 1.00 84.56 357 ASN A CA 1
ATOM 2784 C C . ASN A 1 357 ? 16.536 -26.152 43.249 1.00 84.56 357 ASN A C 1
ATOM 2786 O O . ASN A 1 357 ? 16.615 -26.692 44.349 1.00 84.56 357 ASN A O 1
ATOM 2790 N N . CYS A 1 358 ? 16.674 -26.827 42.107 1.00 84.12 358 CYS A N 1
ATOM 2791 C CA . CYS A 1 358 ? 16.843 -28.283 42.061 1.00 84.12 358 CYS A CA 1
ATOM 2792 C C . CYS A 1 358 ? 18.104 -28.768 42.799 1.00 84.12 358 CYS A C 1
ATOM 2794 O O . CYS A 1 358 ? 18.117 -29.884 43.300 1.00 84.12 358 CYS A O 1
ATOM 2796 N N . ALA A 1 359 ? 19.146 -27.936 42.917 1.00 83.12 359 ALA A N 1
ATOM 2797 C CA . ALA A 1 359 ? 20.364 -28.298 43.647 1.00 83.12 359 ALA A CA 1
ATOM 2798 C C . ALA A 1 359 ? 20.171 -28.326 45.174 1.00 83.12 359 ALA A C 1
ATOM 2800 O O . ALA A 1 359 ? 20.997 -28.893 45.883 1.00 83.12 359 ALA A O 1
ATOM 2801 N N . ALA A 1 360 ? 19.102 -27.704 45.683 1.00 84.25 360 ALA A N 1
ATOM 2802 C CA . ALA A 1 360 ? 18.758 -27.707 47.102 1.00 84.25 360 ALA A CA 1
ATOM 2803 C C . ALA A 1 360 ? 17.816 -28.862 47.490 1.00 84.25 360 ALA A C 1
ATOM 2805 O O . ALA A 1 360 ? 17.538 -29.035 48.675 1.00 84.25 360 ALA A O 1
ATOM 2806 N N . ILE A 1 361 ? 17.325 -29.638 46.517 1.00 86.44 361 ILE A N 1
ATOM 2807 C CA . ILE A 1 361 ? 16.390 -30.743 46.744 1.00 86.44 361 ILE A CA 1
ATOM 2808 C C . ILE A 1 361 ? 17.166 -32.068 46.706 1.00 86.44 361 ILE A C 1
ATOM 2810 O O . ILE A 1 361 ? 17.852 -32.339 45.717 1.00 86.44 361 ILE A O 1
ATOM 2814 N N . PRO A 1 362 ? 17.075 -32.918 47.747 1.00 88.19 362 PRO A N 1
ATOM 2815 C CA . PRO A 1 362 ? 17.646 -34.260 47.708 1.00 88.19 362 PRO A CA 1
ATOM 2816 C C . PRO A 1 362 ? 17.088 -35.067 46.534 1.00 88.19 362 PRO A C 1
ATOM 2818 O O . PRO A 1 362 ? 15.884 -35.050 46.284 1.00 88.19 362 PRO A O 1
ATOM 2821 N N . GLN A 1 363 ? 17.942 -35.829 45.845 1.00 86.38 363 GLN A N 1
ATOM 2822 C CA . GLN A 1 363 ? 17.547 -36.585 44.648 1.00 86.38 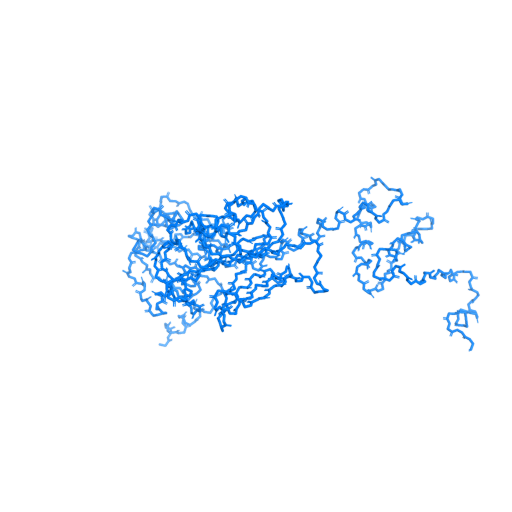363 GLN A CA 1
ATOM 2823 C C . GLN A 1 363 ? 16.359 -37.528 44.898 1.00 86.38 363 GLN A C 1
ATOM 2825 O O . GLN A 1 363 ? 15.519 -37.702 44.023 1.00 86.38 363 GLN A O 1
ATOM 2830 N N . SER A 1 364 ? 16.256 -38.087 46.105 1.00 88.06 364 SER A N 1
ATOM 2831 C CA . SER A 1 364 ? 15.162 -38.972 46.514 1.00 88.06 364 SER A CA 1
ATOM 2832 C C . SER A 1 364 ? 13.807 -38.277 46.696 1.00 88.06 364 SER A C 1
ATOM 2834 O O . SER A 1 364 ? 12.806 -38.969 46.813 1.00 88.06 364 SER A O 1
ATOM 2836 N N . LEU A 1 365 ? 13.767 -36.942 46.773 1.00 84.88 365 LEU A N 1
ATOM 2837 C CA . LEU A 1 365 ? 12.555 -36.151 47.039 1.00 84.88 365 LEU A CA 1
ATOM 2838 C C . LEU A 1 365 ? 12.137 -35.276 45.848 1.00 84.88 365 LEU A C 1
ATOM 2840 O O . LEU A 1 365 ? 11.106 -34.612 45.907 1.00 84.88 365 LEU A O 1
ATOM 2844 N N . ILE A 1 366 ? 12.917 -35.256 44.762 1.00 87.00 366 ILE A N 1
ATOM 2845 C CA . ILE A 1 366 ? 12.688 -34.330 43.646 1.00 87.00 366 ILE A CA 1
ATOM 2846 C C . ILE A 1 366 ? 11.354 -34.576 42.935 1.00 87.00 366 ILE A C 1
ATOM 2848 O O . ILE A 1 366 ? 10.674 -33.624 42.565 1.00 87.00 366 ILE A O 1
ATOM 2852 N N . GLU A 1 367 ? 10.956 -35.840 42.785 1.00 85.69 367 GLU A N 1
ATOM 2853 C CA . GLU A 1 367 ? 9.698 -36.209 42.134 1.00 85.69 367 GLU A CA 1
ATOM 2854 C C . GLU A 1 367 ? 8.494 -35.821 42.999 1.00 85.69 367 GLU A C 1
ATOM 2856 O O . GLU A 1 367 ? 7.580 -35.159 42.509 1.00 85.69 367 GLU A O 1
ATOM 2861 N N . SER A 1 368 ? 8.526 -36.140 44.297 1.00 88.00 368 SER A N 1
ATOM 2862 C CA . SER A 1 368 ? 7.442 -35.814 45.233 1.00 88.00 368 SER A CA 1
ATOM 2863 C C . SER A 1 368 ? 7.259 -34.307 45.438 1.00 88.00 368 SER A C 1
ATOM 2865 O O . SER A 1 368 ? 6.135 -33.841 45.591 1.00 88.00 368 SER A O 1
ATOM 2867 N N . GLU A 1 369 ? 8.340 -33.524 45.403 1.00 84.75 369 GLU A N 1
ATOM 2868 C CA . GLU A 1 369 ? 8.274 -32.059 45.533 1.00 84.75 369 GLU A CA 1
ATOM 2869 C C . GLU A 1 369 ? 7.768 -31.372 44.252 1.00 84.75 369 GLU A C 1
ATOM 2871 O O . GLU A 1 369 ? 7.098 -30.342 44.324 1.00 84.75 369 GLU A O 1
ATOM 2876 N N . LEU A 1 370 ? 8.068 -31.922 43.067 1.00 84.62 370 LEU A N 1
ATOM 2877 C CA . LEU A 1 370 ? 7.644 -31.340 41.787 1.00 84.62 370 LEU A CA 1
ATOM 2878 C C . LEU A 1 370 ? 6.230 -31.757 41.367 1.00 84.62 370 LEU A C 1
ATOM 288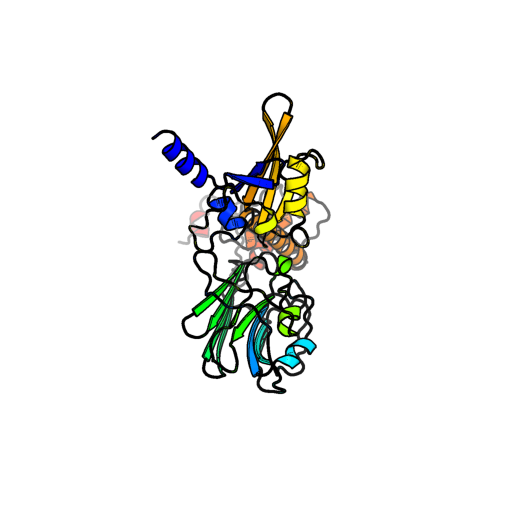0 O O . LEU A 1 370 ? 5.541 -30.970 40.716 1.00 84.62 370 LEU A O 1
ATOM 2884 N N . PHE A 1 371 ? 5.808 -32.978 41.708 1.00 87.44 371 PHE A N 1
ATOM 2885 C CA . PHE A 1 371 ? 4.558 -33.568 41.217 1.00 87.44 371 PHE A CA 1
ATOM 2886 C C . PHE A 1 371 ? 3.529 -33.870 42.316 1.00 87.44 371 PHE A C 1
ATOM 2888 O O . PHE A 1 371 ? 2.373 -34.137 41.989 1.00 87.44 371 PHE A O 1
ATOM 2895 N N . GLY A 1 372 ? 3.907 -33.753 43.593 1.00 79.12 372 GLY A N 1
ATOM 2896 C CA . GLY A 1 372 ? 3.054 -34.084 44.735 1.00 79.12 372 GLY A CA 1
ATOM 2897 C C . GLY A 1 372 ? 3.126 -35.561 45.138 1.00 79.12 372 GLY A C 1
ATOM 2898 O O . GLY A 1 372 ? 3.823 -36.357 44.508 1.00 79.12 372 GLY A O 1
ATOM 2899 N N . TYR A 1 373 ? 2.419 -35.897 46.222 1.00 66.62 373 TYR A N 1
ATOM 2900 C CA . TYR A 1 373 ? 2.270 -37.263 46.744 1.00 66.62 373 TYR A CA 1
ATOM 2901 C C . TYR A 1 373 ? 1.067 -37.988 46.149 1.00 66.62 373 TYR A C 1
ATOM 2903 O O . TYR A 1 373 ? 0.019 -37.322 45.961 1.00 66.62 373 TYR A O 1
#

Radius of gyration: 28.14 Å; chains: 1; bounding box: 57×60×82 Å

Foldseek 3Di:
DVVVVVLVVQQVDLKWKWWAFLQQFTADTHPNVCVLQVLDDDDDPWAAKFAQDAQKKKKKWWQWQLPAQVGDDQVLLQQFADPRDPDDTTWTKIWIGTGPHNHDIDIDTDPDADPQRKDKDWDCPLNWTWIWMARPPQQKIWIDTHPDIDIEHDAPIHIWMWIADSVPRHTRDTDYQLCVLQVVRNSCRSVIHIGHIDDPNDNPPPRGRPRPCVSPPCVRCVVSVLQSCVSVVNHDWDFQDWDQNSNFTWGKTKDFDDDPPHTGGIMIIIHRCSVVSNVVSVVVVVVVVLVVVLPPLPPPPDDDDPVVVVVSSVLLVQLADPDDDDDDDDPPPCSVVSVLSSCCNHPNNVPDDDDDDPVPDDPVCSCCVVPND

pLDDT: mean 80.83, std 14.2, range [40.22, 98.19]